Protein AF-A0A2P4ZM04-F1 (afdb_monomer_lite)

Sequence (215 aa):
MGTTIVSSTGDHGSASTNASDPEHIDFYHAVSQYPANCPYLLTVGATQLLPGLEEVGLNVGWFASAGGFSWNYSRPAYQDKAVQNYLNNHKDLDPKRFNSQGRGFPDVAALGWNVLSVFSNESQVVSQGGTSASAPIFAALINRINDERLSVGKSTVGFVNPVLYENPQIFNEVTKGNTSICDSVAFEAAEGWDPITGLGTPNYPKMLDVFMSLP

Foldseek 3Di:
DADAAFDEQKKQFQWDPPLVDPVPRVQQESDPRPPQQPPQHQYAWAWEADPVRQIAFDDPQRIGTRWAFDPVAFADPLCVVQLVVLCVVCVVFDCRRGPSRGHTDDQAYAHFFQDWDDDPPDPDTDGGGGSVVTRVVVVVLLVVLQVVQVVVPHHRRGRCSSVCSVCLVQADAHQADWSDYPNHRTWGGHPAAGGRGNSYHGNSVSVSVSSNPDD

Structure (mmCIF, N/CA/C/O backbone):
data_AF-A0A2P4ZM04-F1
#
_entry.id   AF-A0A2P4ZM04-F1
#
loop_
_atom_site.group_PDB
_atom_site.id
_atom_site.type_symbol
_atom_site.label_atom_id
_atom_site.label_alt_id
_atom_site.label_comp_id
_atom_site.label_asym_id
_atom_site.label_entity_id
_atom_site.label_seq_id
_atom_site.pdbx_PDB_ins_code
_atom_site.Cartn_x
_atom_site.Cartn_y
_atom_site.Cartn_z
_atom_site.occupancy
_atom_site.B_iso_or_equiv
_atom_site.auth_seq_id
_atom_site.auth_comp_id
_atom_site.auth_asym_id
_atom_site.auth_atom_id
_atom_site.pdbx_PDB_model_num
ATOM 1 N N . MET A 1 1 ? -11.025 -8.196 19.093 1.00 48.72 1 MET A N 1
ATOM 2 C CA . MET A 1 1 ? -9.582 -7.949 18.873 1.00 48.72 1 MET A CA 1
ATOM 3 C C . MET A 1 1 ? -9.452 -7.258 17.531 1.00 48.72 1 MET A C 1
ATOM 5 O O . MET A 1 1 ? -9.949 -7.804 16.558 1.00 48.72 1 MET A O 1
ATOM 9 N N . GLY A 1 2 ? -8.901 -6.045 17.495 1.00 79.38 2 GLY A N 1
ATOM 10 C CA . GLY A 1 2 ? -8.918 -5.185 16.309 1.00 79.38 2 GLY A CA 1
ATOM 11 C C . GLY A 1 2 ? -7.639 -4.364 16.200 1.00 79.38 2 GLY A C 1
ATOM 12 O O . GLY A 1 2 ? -7.673 -3.146 16.355 1.00 79.38 2 GLY A O 1
ATOM 13 N N . THR A 1 3 ? -6.520 -5.039 15.935 1.00 93.00 3 THR A N 1
ATOM 14 C CA . THR A 1 3 ? -5.224 -4.395 15.687 1.00 93.00 3 THR A CA 1
ATOM 15 C C . THR A 1 3 ? -4.941 -4.381 14.193 1.00 93.00 3 THR A C 1
ATOM 17 O O . THR A 1 3 ? -4.990 -5.427 13.549 1.00 93.00 3 THR A O 1
ATOM 20 N N . THR A 1 4 ? -4.630 -3.208 13.652 1.00 97.56 4 THR A N 1
ATOM 21 C CA . THR A 1 4 ? -4.069 -3.082 12.305 1.00 97.56 4 THR A CA 1
ATOM 22 C C . THR A 1 4 ? -2.558 -3.246 12.400 1.00 97.56 4 THR A C 1
ATOM 24 O O . THR A 1 4 ? -1.917 -2.532 13.168 1.00 97.56 4 THR A O 1
ATOM 27 N N . ILE A 1 5 ? -1.985 -4.180 11.642 1.00 97.19 5 ILE A N 1
ATOM 28 C CA . ILE A 1 5 ? -0.531 -4.341 11.539 1.00 97.19 5 ILE A CA 1
ATOM 29 C C . ILE A 1 5 ? -0.112 -3.833 10.164 1.00 97.19 5 ILE A C 1
ATOM 31 O O . ILE A 1 5 ? -0.593 -4.335 9.149 1.00 97.19 5 ILE A O 1
ATOM 35 N N . VAL A 1 6 ? 0.762 -2.829 10.152 1.00 97.56 6 VAL A N 1
ATOM 36 C CA . VAL A 1 6 ? 1.234 -2.158 8.938 1.00 97.56 6 VAL A CA 1
ATOM 37 C C . VAL A 1 6 ? 2.688 -2.541 8.685 1.00 97.56 6 VAL A C 1
ATOM 39 O O . VAL A 1 6 ? 3.496 -2.512 9.612 1.00 97.56 6 VAL A O 1
ATOM 42 N N . SER A 1 7 ? 3.019 -2.902 7.447 1.00 96.12 7 SER A N 1
ATOM 43 C CA . SER A 1 7 ? 4.384 -3.234 7.025 1.00 96.12 7 SER A CA 1
ATOM 44 C C . SER A 1 7 ? 4.757 -2.468 5.765 1.00 96.12 7 SER A C 1
ATOM 46 O O . SER A 1 7 ? 3.950 -2.344 4.844 1.00 96.12 7 SER A O 1
ATOM 48 N N . SER A 1 8 ? 6.003 -2.012 5.698 1.00 95.44 8 SER A N 1
ATOM 49 C CA . SER A 1 8 ? 6.621 -1.582 4.447 1.00 95.44 8 SER A CA 1
ATOM 50 C C . SER A 1 8 ? 6.757 -2.769 3.488 1.00 95.44 8 SER A C 1
ATOM 52 O O . SER A 1 8 ? 6.890 -3.915 3.937 1.00 95.44 8 SER A O 1
ATOM 54 N N . THR A 1 9 ? 6.695 -2.513 2.178 1.00 93.00 9 THR A N 1
ATOM 55 C CA . THR A 1 9 ? 6.946 -3.555 1.167 1.00 93.00 9 THR A CA 1
ATOM 56 C C . THR A 1 9 ? 8.415 -3.761 0.846 1.00 93.00 9 THR A C 1
ATOM 58 O O . THR A 1 9 ? 8.749 -4.847 0.385 1.00 93.00 9 THR A O 1
ATOM 61 N N . GLY A 1 10 ? 9.255 -2.760 1.118 1.00 90.94 10 GLY A N 1
ATOM 62 C CA . GLY A 1 10 ? 10.689 -2.713 0.849 1.00 90.94 10 GLY A CA 1
ATOM 63 C C . GLY A 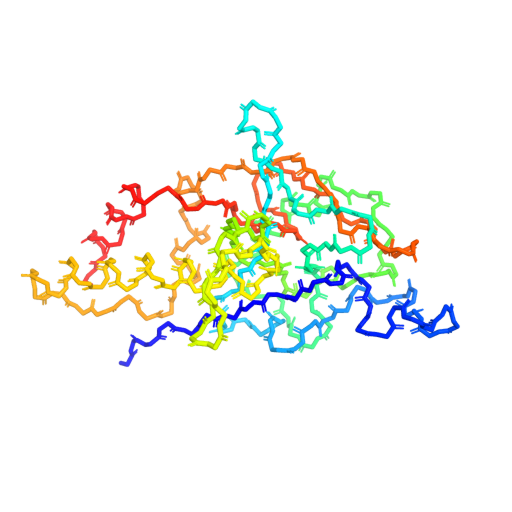1 10 ? 11.059 -1.946 -0.421 1.00 90.94 10 GLY A C 1
ATOM 64 O O . GLY A 1 10 ? 10.205 -1.435 -1.139 1.00 90.94 10 GLY A O 1
ATOM 65 N N . ASP A 1 11 ? 12.366 -1.831 -0.662 1.00 90.25 11 ASP A N 1
ATOM 66 C CA . ASP A 1 11 ? 12.925 -0.726 -1.462 1.00 90.25 11 ASP A CA 1
ATOM 67 C C . ASP A 1 11 ? 13.740 -1.176 -2.694 1.00 90.25 11 ASP A C 1
ATOM 69 O O . ASP A 1 11 ? 14.459 -0.392 -3.316 1.00 90.25 11 ASP A O 1
ATOM 73 N N . HIS A 1 12 ? 13.622 -2.456 -3.052 1.00 86.44 12 HIS A N 1
ATOM 74 C CA . HIS A 1 12 ? 14.380 -3.095 -4.137 1.00 86.44 12 HIS A CA 1
ATOM 75 C C . HIS A 1 12 ? 13.500 -3.445 -5.346 1.00 86.44 12 HIS A C 1
ATOM 77 O O . HIS A 1 12 ? 13.849 -4.315 -6.145 1.00 86.44 12 HIS A O 1
ATOM 83 N N . GLY A 1 13 ? 12.353 -2.776 -5.497 1.00 87.19 13 GLY A N 1
ATOM 84 C CA . GLY A 1 13 ? 11.424 -3.077 -6.579 1.00 87.19 13 GLY A CA 1
ATOM 85 C C . GLY A 1 13 ? 10.999 -4.547 -6.561 1.00 87.19 13 GLY A C 1
ATOM 86 O O . GLY A 1 13 ? 10.784 -5.152 -5.509 1.00 87.19 13 GLY A O 1
ATOM 87 N N . SER A 1 14 ? 10.918 -5.142 -7.741 1.00 80.94 14 SER A N 1
ATOM 88 C CA . SER A 1 14 ? 10.663 -6.575 -7.942 1.00 80.94 14 SER A CA 1
ATOM 89 C C . SER A 1 14 ? 11.884 -7.472 -7.698 1.00 80.94 14 SER A C 1
ATOM 91 O O . SER A 1 14 ? 11.751 -8.697 -7.749 1.00 80.94 14 SER A O 1
ATOM 93 N N . ALA A 1 15 ? 13.071 -6.893 -7.486 1.00 70.56 15 ALA A N 1
ATOM 94 C CA . ALA A 1 15 ? 14.322 -7.625 -7.316 1.00 70.56 15 ALA A CA 1
ATOM 95 C C . ALA A 1 15 ? 14.511 -8.133 -5.877 1.00 70.56 15 ALA A C 1
ATOM 97 O O . ALA A 1 15 ? 14.003 -7.551 -4.915 1.00 70.56 15 ALA A O 1
ATOM 98 N N . SER A 1 16 ? 15.260 -9.234 -5.730 1.00 61.75 16 SER A N 1
ATOM 99 C CA . SER A 1 16 ? 15.642 -9.779 -4.421 1.00 61.75 16 SER A CA 1
ATOM 100 C C . SER A 1 16 ? 16.499 -8.782 -3.636 1.00 61.75 16 SER A C 1
ATOM 102 O O . SER A 1 16 ? 17.188 -7.940 -4.210 1.00 61.75 16 SER A O 1
ATOM 104 N N . THR A 1 17 ? 16.505 -8.893 -2.304 1.00 55.50 17 THR A N 1
ATOM 105 C CA . THR A 1 17 ? 17.353 -8.071 -1.416 1.00 55.50 17 THR A CA 1
ATOM 106 C C . THR A 1 17 ? 18.857 -8.227 -1.688 1.00 55.50 17 THR A C 1
ATOM 108 O O . THR A 1 17 ? 19.650 -7.468 -1.144 1.00 55.50 17 THR A O 1
ATOM 111 N N . ASN A 1 18 ? 19.251 -9.186 -2.535 1.00 50.72 18 ASN A N 1
ATOM 112 C CA . ASN A 1 18 ? 20.618 -9.403 -3.004 1.00 50.72 18 ASN A CA 1
ATOM 113 C C . ASN A 1 18 ? 20.827 -8.848 -4.426 1.00 50.72 18 ASN A C 1
ATOM 115 O O . ASN A 1 18 ? 21.555 -9.434 -5.220 1.00 50.72 18 ASN A O 1
ATOM 119 N N . ALA A 1 19 ? 20.220 -7.704 -4.755 1.00 49.00 19 ALA A N 1
ATOM 120 C CA . ALA A 1 19 ? 20.407 -7.011 -6.038 1.00 49.00 19 ALA A CA 1
ATOM 121 C C . ALA A 1 19 ? 21.872 -6.596 -6.333 1.00 49.00 19 ALA A C 1
ATOM 123 O O . ALA A 1 19 ? 22.171 -6.123 -7.427 1.00 49.00 19 ALA A O 1
ATOM 124 N N . SER A 1 20 ? 22.785 -6.765 -5.372 1.00 46.53 20 SER A N 1
ATOM 125 C CA . SER A 1 20 ? 24.236 -6.617 -5.523 1.00 46.53 20 SER A CA 1
ATOM 126 C C . SER A 1 20 ? 24.937 -7.847 -6.115 1.00 46.53 20 SER A C 1
ATOM 128 O O . SER A 1 20 ? 26.125 -7.760 -6.423 1.00 46.53 20 SER A O 1
ATOM 130 N N . ASP A 1 21 ? 24.232 -8.966 -6.294 1.00 47.28 21 ASP A N 1
ATOM 131 C CA . ASP A 1 21 ? 24.753 -10.172 -6.931 1.00 47.28 21 ASP A CA 1
ATOM 132 C C . ASP A 1 21 ? 24.039 -10.424 -8.272 1.00 47.28 21 ASP A C 1
ATOM 134 O O . ASP A 1 21 ? 22.969 -11.036 -8.296 1.00 47.28 21 ASP A O 1
ATOM 138 N N . PRO A 1 22 ? 24.602 -9.962 -9.404 1.00 48.88 22 PRO A N 1
ATOM 139 C CA . PRO A 1 22 ? 24.013 -10.175 -10.723 1.00 48.88 22 PRO A CA 1
ATOM 140 C C . PRO A 1 22 ? 23.915 -11.655 -11.138 1.00 48.88 22 PRO A C 1
ATOM 142 O O . PRO A 1 22 ? 23.190 -11.951 -12.086 1.00 48.88 22 PRO A O 1
ATOM 145 N N . GLU A 1 23 ? 24.577 -12.589 -10.442 1.00 47.56 23 GLU A N 1
ATOM 146 C CA . GLU A 1 23 ? 24.432 -14.037 -10.666 1.00 47.56 23 GLU A CA 1
ATOM 147 C C . GLU A 1 23 ? 23.279 -14.655 -9.846 1.00 47.56 23 GLU A C 1
ATOM 149 O O . GLU A 1 23 ? 22.800 -15.737 -10.188 1.00 47.56 23 GLU A O 1
ATOM 154 N N . HIS A 1 24 ? 22.789 -13.956 -8.809 1.00 46.66 24 HIS A N 1
ATOM 155 C CA . HIS A 1 24 ? 21.721 -14.405 -7.898 1.00 46.66 24 HIS A CA 1
ATOM 156 C C . HIS A 1 24 ? 20.544 -13.422 -7.770 1.00 46.66 24 HIS A C 1
ATOM 158 O O . HIS A 1 24 ? 19.704 -13.566 -6.870 1.00 46.66 24 HIS A O 1
ATOM 164 N N . ILE A 1 25 ? 20.421 -12.448 -8.680 1.00 51.28 25 ILE A N 1
ATOM 165 C CA . ILE A 1 25 ? 19.116 -11.853 -8.978 1.00 51.28 25 ILE A CA 1
ATOM 166 C C . ILE A 1 25 ? 18.254 -13.041 -9.383 1.00 51.28 25 ILE A C 1
ATOM 168 O O . ILE A 1 25 ? 18.497 -13.646 -10.425 1.00 51.28 25 ILE A O 1
ATOM 172 N N . ASP A 1 26 ? 17.308 -13.426 -8.525 1.00 51.38 26 ASP A N 1
ATOM 173 C CA . ASP A 1 26 ? 16.360 -14.500 -8.796 1.00 51.38 26 ASP A CA 1
ATOM 174 C C . ASP A 1 26 ? 15.474 -14.034 -9.957 1.00 51.38 26 ASP A C 1
ATOM 176 O O . ASP A 1 26 ? 14.382 -13.496 -9.787 1.00 51.38 26 ASP A O 1
ATOM 180 N N . PHE A 1 27 ? 16.024 -14.149 -11.167 1.00 47.84 27 PHE A N 1
ATOM 181 C CA . PHE A 1 27 ? 15.516 -13.616 -12.427 1.00 47.84 27 PHE A CA 1
ATOM 182 C C . PHE A 1 27 ? 14.100 -14.135 -12.722 1.00 47.84 27 PHE A C 1
ATOM 184 O O . PHE A 1 27 ? 13.367 -13.562 -13.538 1.00 47.84 27 PHE A O 1
ATOM 191 N N . TYR A 1 28 ? 13.727 -15.208 -12.019 1.00 46.53 28 TYR A N 1
ATOM 192 C CA . TYR A 1 28 ? 12.508 -15.9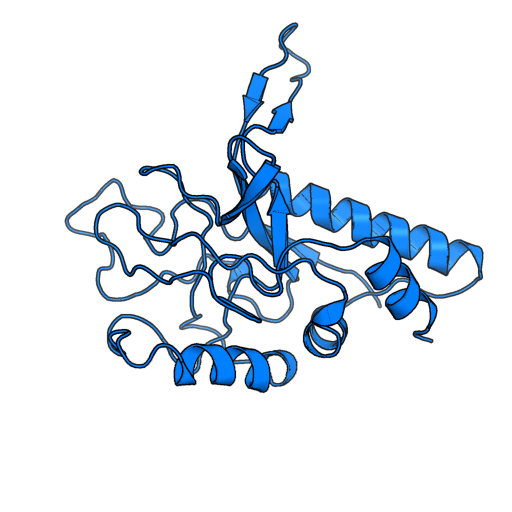82 -12.143 1.00 46.53 28 TYR A CA 1
ATOM 193 C C . TYR A 1 28 ? 11.459 -15.690 -11.068 1.00 46.53 28 TYR A C 1
ATOM 195 O O . TYR A 1 28 ? 10.311 -16.076 -11.264 1.00 46.53 28 TYR A O 1
ATOM 203 N N . HIS A 1 29 ? 11.768 -14.985 -9.978 1.00 53.09 29 HIS A N 1
ATOM 204 C CA . HIS A 1 29 ? 10.769 -14.722 -8.944 1.00 53.09 29 HIS A CA 1
ATOM 205 C C . HIS A 1 29 ? 10.780 -13.253 -8.535 1.00 53.09 29 HIS A C 1
ATOM 207 O O . HIS A 1 29 ? 11.662 -12.813 -7.802 1.00 53.09 29 HIS A O 1
ATOM 213 N N . ALA A 1 30 ? 9.742 -12.511 -8.941 1.00 54.75 30 ALA A N 1
ATOM 214 C CA . ALA A 1 30 ? 9.341 -11.299 -8.233 1.00 54.75 30 ALA A CA 1
ATOM 215 C C . ALA A 1 30 ? 9.288 -11.627 -6.734 1.00 54.75 30 ALA A C 1
ATOM 217 O O . ALA A 1 30 ? 8.454 -12.427 -6.288 1.00 54.75 30 ALA A O 1
ATOM 218 N N . VAL A 1 31 ? 10.264 -11.127 -5.977 1.00 58.16 31 VAL A N 1
ATOM 219 C CA . VAL A 1 31 ? 10.501 -11.656 -4.638 1.00 58.16 31 VAL A CA 1
ATOM 220 C C . VAL A 1 31 ? 9.382 -11.256 -3.708 1.00 58.16 31 VAL A C 1
ATOM 222 O O . VAL A 1 31 ? 9.033 -10.099 -3.503 1.00 58.16 31 VAL A O 1
ATOM 225 N N . SER A 1 32 ? 8.880 -12.289 -3.065 1.00 55.91 32 SER A N 1
ATOM 226 C CA . SER A 1 32 ? 8.043 -12.228 -1.896 1.00 55.91 32 SER A CA 1
ATOM 227 C C . SER A 1 32 ? 8.831 -11.602 -0.731 1.00 55.91 32 SER A C 1
ATOM 229 O O . SER A 1 32 ? 9.422 -12.329 0.069 1.00 55.91 32 SER A O 1
ATOM 231 N N . GLN A 1 33 ? 8.841 -10.270 -0.620 1.00 71.69 33 GLN A N 1
ATOM 232 C CA . GLN A 1 33 ? 9.434 -9.583 0.528 1.00 71.69 33 GLN A CA 1
ATOM 233 C C . GLN A 1 33 ? 8.636 -9.953 1.782 1.00 71.69 33 GLN A C 1
ATOM 235 O O . GLN A 1 33 ? 7.479 -9.572 1.945 1.00 71.69 33 GLN A O 1
ATOM 240 N N . TYR A 1 34 ? 9.211 -10.800 2.634 1.00 75.19 34 TYR A N 1
ATOM 241 C CA . TYR A 1 34 ? 8.601 -11.170 3.906 1.00 75.19 34 TYR A CA 1
ATOM 242 C C . TYR A 1 34 ? 8.908 -10.074 4.941 1.00 75.19 34 TYR A C 1
ATOM 244 O O . TYR A 1 34 ? 10.065 -9.665 5.041 1.00 75.19 34 TYR A O 1
ATOM 252 N N . PRO A 1 35 ? 7.924 -9.606 5.731 1.00 86.69 35 PRO A N 1
ATOM 253 C CA . PRO A 1 35 ? 6.578 -10.163 5.881 1.00 86.69 35 PRO A CA 1
ATOM 254 C C . PRO A 1 35 ? 5.499 -9.526 4.985 1.00 86.69 35 PRO A C 1
ATOM 256 O O . PRO A 1 35 ? 4.333 -9.894 5.107 1.00 86.69 35 PRO A O 1
ATOM 259 N N . ALA A 1 36 ? 5.841 -8.600 4.083 1.00 85.50 36 ALA A N 1
ATOM 260 C CA . ALA A 1 36 ? 4.876 -7.883 3.239 1.00 85.50 36 ALA A CA 1
ATOM 261 C C . ALA A 1 36 ? 4.001 -8.807 2.356 1.00 85.50 36 ALA A C 1
ATOM 263 O O . ALA A 1 36 ? 2.821 -8.574 2.101 1.00 85.50 36 ALA A O 1
ATOM 264 N N . ASN A 1 37 ? 4.531 -9.949 1.954 1.00 86.06 37 ASN A N 1
ATOM 265 C CA . ASN A 1 37 ? 3.766 -10.967 1.240 1.00 86.06 37 ASN A CA 1
ATOM 266 C C . ASN A 1 37 ? 2.591 -11.588 2.045 1.00 86.06 37 ASN A C 1
ATOM 268 O O . ASN A 1 37 ? 1.782 -12.307 1.456 1.00 86.06 37 ASN A O 1
ATOM 272 N N . CYS A 1 38 ? 2.485 -11.357 3.361 1.00 93.19 38 CYS A N 1
ATOM 273 C CA . CYS A 1 38 ? 1.452 -11.925 4.229 1.00 93.19 38 CYS A CA 1
ATOM 274 C C . CYS A 1 38 ? 0.071 -11.272 3.984 1.00 93.19 38 CYS A C 1
ATOM 276 O O . CYS A 1 38 ? -0.038 -10.042 3.988 1.00 93.19 38 CYS A O 1
ATOM 278 N N . PRO A 1 39 ? -1.014 -12.058 3.822 1.00 96.00 39 PRO A N 1
ATOM 279 C CA . PRO A 1 39 ? -2.357 -11.535 3.543 1.00 96.00 39 PRO A CA 1
ATOM 280 C C . PRO A 1 39 ? -3.064 -10.918 4.763 1.00 96.00 39 PRO A C 1
ATOM 282 O O . PRO A 1 39 ? -4.166 -10.390 4.617 1.00 96.00 39 PRO A O 1
ATOM 285 N N . TYR A 1 40 ? -2.469 -11.002 5.957 1.00 96.25 40 TYR A N 1
ATOM 286 C CA . TYR A 1 40 ? -3.012 -10.430 7.198 1.00 96.25 40 TYR A CA 1
ATOM 287 C C . TYR A 1 40 ? -2.341 -9.114 7.609 1.00 96.25 40 TYR A C 1
ATOM 289 O O . TYR A 1 40 ? -2.703 -8.538 8.635 1.00 96.25 40 TYR A O 1
ATOM 297 N N . LEU A 1 41 ? -1.366 -8.645 6.828 1.00 96.62 41 LEU A N 1
ATOM 298 C CA . LEU A 1 41 ? -0.751 -7.336 7.009 1.00 96.62 41 LEU A CA 1
ATOM 299 C C . LEU A 1 41 ? -1.360 -6.339 6.033 1.00 96.62 41 LEU A C 1
ATOM 301 O O . LEU A 1 41 ? -1.645 -6.686 4.886 1.00 96.62 41 LEU A O 1
ATOM 305 N N . LEU A 1 42 ? -1.499 -5.095 6.483 1.00 98.00 42 LEU A N 1
ATOM 306 C CA . LEU A 1 42 ? -1.658 -3.966 5.583 1.00 98.00 42 LEU A CA 1
ATOM 307 C C . LEU A 1 42 ? -0.272 -3.586 5.070 1.00 98.00 42 LEU A C 1
ATOM 309 O O . LEU A 1 42 ? 0.580 -3.142 5.843 1.00 98.00 42 LEU A O 1
ATOM 313 N N . THR A 1 43 ? -0.036 -3.770 3.780 1.00 97.44 43 THR A N 1
ATOM 314 C CA . THR A 1 43 ? 1.262 -3.470 3.174 1.00 97.44 43 THR A CA 1
ATOM 315 C C . THR A 1 43 ? 1.266 -2.179 2.398 1.00 97.44 43 THR A C 1
ATOM 317 O O . THR A 1 43 ? 0.357 -1.918 1.609 1.00 97.44 43 THR A O 1
ATOM 320 N N . VAL A 1 44 ? 2.309 -1.388 2.635 1.00 98.25 44 VAL A N 1
ATOM 321 C CA . VAL A 1 44 ? 2.413 -0.016 2.152 1.00 98.25 44 VAL A CA 1
ATOM 322 C C . VAL A 1 44 ? 3.629 0.107 1.245 1.00 98.25 44 VAL A C 1
ATOM 324 O O . VAL A 1 44 ? 4.771 0.008 1.700 1.00 98.25 44 VAL A O 1
ATOM 327 N N . GLY A 1 45 ? 3.358 0.304 -0.043 1.00 97.19 45 GLY A N 1
ATOM 328 C CA . GLY A 1 45 ? 4.345 0.702 -1.037 1.00 97.19 45 GLY A CA 1
ATOM 329 C C . GLY A 1 45 ? 4.707 2.174 -0.914 1.00 97.19 45 GLY A C 1
ATOM 330 O O . GLY A 1 45 ? 4.243 2.885 -0.018 1.00 97.19 45 GLY A O 1
ATOM 331 N N . ALA A 1 46 ? 5.546 2.646 -1.824 1.00 97.31 46 ALA A N 1
ATOM 332 C CA . ALA A 1 46 ? 6.019 4.018 -1.841 1.00 97.31 46 ALA A CA 1
ATOM 333 C C . ALA A 1 46 ? 5.698 4.718 -3.162 1.00 97.31 46 ALA A C 1
ATOM 335 O O . ALA A 1 46 ? 5.857 4.161 -4.249 1.00 97.31 46 ALA A O 1
ATOM 336 N N . THR A 1 47 ? 5.313 5.983 -3.050 1.00 98.19 47 THR A N 1
ATOM 337 C CA . THR A 1 47 ? 5.205 6.930 -4.161 1.00 98.19 47 THR A CA 1
ATOM 338 C C . THR A 1 47 ? 6.252 8.032 -4.046 1.00 98.19 47 THR A C 1
ATOM 340 O O . THR A 1 47 ? 6.919 8.198 -3.018 1.00 98.19 47 THR A O 1
ATOM 343 N N . GLN A 1 48 ? 6.398 8.799 -5.120 1.00 97.06 48 GLN A N 1
ATOM 344 C CA . GLN A 1 48 ? 7.186 10.023 -5.179 1.00 97.06 48 GLN A CA 1
ATOM 345 C C . GLN A 1 48 ? 6.416 11.118 -5.913 1.00 97.06 48 GLN A C 1
ATOM 347 O O . GLN A 1 48 ? 5.586 10.833 -6.775 1.00 97.06 48 GLN A O 1
ATOM 352 N N . LEU A 1 49 ? 6.737 12.371 -5.594 1.00 96.38 49 LEU A N 1
ATOM 353 C CA . LEU A 1 49 ? 6.207 13.538 -6.293 1.00 96.38 49 LEU A CA 1
ATOM 354 C C . LEU A 1 49 ? 7.236 14.057 -7.297 1.00 96.38 49 LEU A C 1
ATOM 356 O O . LEU A 1 49 ? 8.362 14.402 -6.928 1.00 96.38 49 LEU A O 1
ATOM 360 N N . LEU A 1 50 ? 6.833 14.139 -8.560 1.00 95.06 50 LEU A N 1
ATOM 361 C CA . LEU A 1 50 ? 7.588 14.788 -9.628 1.00 95.06 50 LEU A CA 1
ATOM 362 C C . LEU A 1 50 ? 7.347 16.312 -9.621 1.00 95.06 50 LEU A C 1
ATOM 364 O O . LEU A 1 50 ? 6.420 16.799 -8.957 1.00 95.06 50 LEU A O 1
ATOM 368 N N . PRO A 1 51 ? 8.154 17.106 -10.356 1.00 94.19 51 PRO A N 1
ATOM 369 C CA . PRO A 1 51 ? 7.865 18.523 -10.559 1.00 94.19 51 PRO A CA 1
ATOM 370 C C . PRO A 1 51 ? 6.426 18.739 -11.046 1.00 94.19 51 PRO A C 1
ATOM 372 O O . PRO A 1 51 ? 5.976 18.079 -11.975 1.00 94.19 51 PRO A O 1
ATOM 375 N N . GLY A 1 52 ? 5.704 19.665 -10.411 1.00 94.19 52 GLY A N 1
ATOM 376 C CA . GLY A 1 52 ? 4.271 19.862 -10.664 1.00 94.19 52 GLY A CA 1
ATOM 377 C C . GLY A 1 52 ? 3.342 19.028 -9.774 1.00 94.19 52 GLY A C 1
ATOM 378 O O . GLY A 1 52 ? 2.135 19.080 -9.982 1.00 94.19 52 GLY A O 1
ATOM 379 N N . LEU A 1 53 ? 3.884 18.331 -8.763 1.00 93.19 53 LEU A N 1
ATOM 380 C CA . LEU A 1 53 ? 3.138 17.511 -7.794 1.00 93.19 53 LEU A CA 1
ATOM 381 C C . LEU A 1 53 ? 2.410 16.315 -8.426 1.00 93.19 53 LEU A C 1
ATOM 383 O O . LEU A 1 53 ? 1.431 15.824 -7.872 1.00 93.19 53 LEU A O 1
ATOM 387 N N . GLU A 1 54 ? 2.894 15.837 -9.571 1.00 95.88 54 GLU A N 1
ATOM 388 C CA . GLU A 1 54 ? 2.439 14.567 -10.129 1.00 95.88 54 GLU A CA 1
ATOM 389 C C . GLU A 1 54 ? 2.957 13.420 -9.255 1.00 95.88 54 GLU A C 1
ATOM 391 O O . GLU A 1 54 ? 4.166 13.278 -9.059 1.00 95.88 54 GLU A O 1
ATOM 396 N N . GLU A 1 55 ? 2.041 12.617 -8.720 1.00 97.62 55 GLU A N 1
ATOM 397 C CA . GLU A 1 55 ? 2.370 11.454 -7.906 1.00 97.62 55 GLU A CA 1
ATOM 398 C C . GLU A 1 55 ? 2.540 10.214 -8.788 1.00 97.62 55 GLU A C 1
ATOM 400 O O . GLU A 1 55 ? 1.669 9.877 -9.589 1.00 97.62 55 GLU A O 1
ATOM 405 N N . VAL A 1 56 ? 3.679 9.539 -8.641 1.00 97.94 56 VAL A N 1
ATOM 406 C CA . VAL A 1 56 ? 4.024 8.317 -9.379 1.00 97.94 56 VAL A CA 1
ATOM 407 C C . VAL A 1 56 ? 4.561 7.260 -8.418 1.00 97.94 56 VAL A C 1
ATOM 409 O O . VAL A 1 56 ? 5.046 7.585 -7.329 1.00 97.94 56 VAL A O 1
ATOM 412 N N . GLY A 1 57 ? 4.521 5.990 -8.816 1.00 97.50 57 GLY A N 1
ATOM 413 C CA . GLY A 1 57 ? 5.203 4.916 -8.097 1.00 97.50 57 GLY A CA 1
ATOM 414 C C . GLY A 1 57 ? 6.687 5.247 -7.920 1.00 97.50 57 GLY A C 1
ATOM 415 O O . GLY A 1 57 ? 7.344 5.740 -8.844 1.00 97.50 57 GLY A O 1
ATOM 416 N N . LEU A 1 58 ? 7.219 5.023 -6.718 1.00 95.94 58 LEU A N 1
ATOM 417 C CA . LEU A 1 58 ? 8.614 5.334 -6.422 1.00 95.94 58 LEU A CA 1
ATOM 418 C C . LEU A 1 58 ? 9.538 4.435 -7.242 1.00 95.94 58 LEU A C 1
ATOM 420 O O . LEU A 1 58 ? 9.582 3.228 -7.026 1.00 95.94 58 LEU A O 1
ATOM 424 N N . ASN A 1 59 ? 10.306 5.053 -8.134 1.00 93.56 59 ASN A N 1
ATOM 425 C CA . ASN A 1 59 ? 11.462 4.469 -8.797 1.00 93.56 59 ASN A CA 1
ATOM 426 C C . ASN A 1 59 ? 12.453 5.588 -9.156 1.00 93.56 59 ASN A C 1
ATOM 428 O O . ASN A 1 59 ? 12.099 6.531 -9.868 1.00 93.56 59 ASN A O 1
ATOM 432 N N . VAL A 1 60 ? 13.683 5.489 -8.656 1.00 91.31 60 VAL A N 1
ATOM 433 C CA . VAL A 1 60 ? 14.799 6.404 -8.961 1.00 91.31 60 VAL A CA 1
ATOM 434 C C . VAL A 1 60 ? 16.026 5.653 -9.504 1.00 91.31 60 VAL A C 1
ATOM 436 O O . VAL A 1 60 ? 17.172 6.071 -9.329 1.00 91.31 60 VAL A O 1
ATOM 439 N N . GLY A 1 61 ? 15.790 4.523 -10.173 1.00 86.25 61 GLY A N 1
ATOM 440 C CA . GLY A 1 61 ? 16.781 3.716 -10.888 1.00 86.25 61 GLY A CA 1
ATOM 441 C C . GLY A 1 61 ? 17.414 2.613 -10.042 1.00 86.25 61 GLY A C 1
ATOM 442 O O . GLY A 1 61 ? 17.331 1.442 -10.394 1.00 86.25 61 GLY A O 1
ATOM 443 N N . TRP A 1 62 ? 18.036 2.970 -8.919 1.00 82.00 62 TRP A N 1
ATOM 444 C CA . TRP A 1 62 ? 18.663 2.013 -7.986 1.00 82.00 62 TRP A CA 1
ATOM 445 C C . TRP A 1 62 ? 17.790 1.706 -6.761 1.00 82.00 62 TRP A C 1
ATOM 447 O O . TRP A 1 62 ? 18.173 0.912 -5.906 1.00 82.00 62 TRP A O 1
ATOM 457 N N . PHE A 1 63 ? 16.627 2.353 -6.675 1.00 85.81 63 PHE A N 1
ATOM 458 C CA . PHE A 1 63 ? 15.712 2.307 -5.544 1.00 85.81 63 PHE A CA 1
ATOM 459 C C . PHE A 1 63 ? 14.281 2.402 -6.061 1.00 85.81 63 PHE A C 1
ATOM 461 O O . PHE A 1 63 ? 13.966 3.329 -6.813 1.00 85.81 63 PHE A O 1
ATOM 468 N N . ALA A 1 64 ? 13.418 1.471 -5.668 1.00 91.31 64 ALA A N 1
ATOM 469 C CA . ALA A 1 64 ? 12.026 1.458 -6.103 1.00 91.31 64 ALA A CA 1
ATOM 470 C C . ALA A 1 64 ? 11.121 0.779 -5.076 1.00 91.31 64 ALA A C 1
ATOM 472 O O . ALA A 1 64 ? 11.548 -0.128 -4.361 1.00 91.31 64 ALA A O 1
ATOM 473 N N . SER A 1 65 ? 9.853 1.191 -5.044 1.00 93.19 65 SER A N 1
ATOM 474 C CA . SER A 1 65 ? 8.818 0.532 -4.247 1.00 93.19 65 SER A CA 1
ATOM 475 C C . SER A 1 65 ? 8.738 -0.941 -4.625 1.00 93.19 65 SER A C 1
ATOM 477 O O . SER A 1 65 ? 8.538 -1.273 -5.795 1.00 93.19 65 SER A O 1
ATOM 479 N N . ALA A 1 66 ? 8.891 -1.825 -3.646 1.00 90.56 66 ALA A N 1
ATOM 480 C CA . ALA A 1 66 ? 8.719 -3.243 -3.874 1.00 90.56 66 ALA A CA 1
ATOM 481 C C . ALA A 1 66 ? 7.245 -3.618 -3.994 1.00 90.56 66 ALA A C 1
ATOM 483 O O . ALA A 1 66 ? 6.378 -3.094 -3.287 1.00 90.56 66 ALA A O 1
ATOM 484 N N . GLY A 1 67 ? 6.988 -4.593 -4.854 1.00 91.00 67 GLY A N 1
ATOM 485 C CA . GLY A 1 67 ? 5.665 -5.136 -5.089 1.00 91.00 67 GLY A CA 1
ATOM 486 C C . GLY A 1 67 ? 5.714 -6.335 -6.031 1.00 91.00 67 GLY A C 1
ATOM 487 O O . GLY A 1 67 ? 6.758 -6.660 -6.605 1.00 91.00 67 GLY A O 1
ATOM 488 N N . GLY A 1 68 ? 4.603 -7.057 -6.116 1.00 90.88 68 GLY A N 1
ATOM 489 C CA . GLY A 1 68 ? 4.509 -8.283 -6.897 1.00 90.88 68 GLY A CA 1
ATOM 490 C C . GLY A 1 68 ? 3.509 -9.271 -6.322 1.00 90.88 68 GLY A C 1
ATOM 491 O O . GLY A 1 68 ? 2.493 -8.896 -5.738 1.00 90.88 68 GLY A O 1
ATOM 492 N N . PHE A 1 69 ? 3.803 -10.561 -6.495 1.00 91.44 69 PHE A N 1
ATOM 493 C CA . PHE A 1 69 ? 2.905 -11.653 -6.130 1.00 91.44 69 PHE A CA 1
ATOM 494 C C . PHE A 1 69 ? 3.616 -12.710 -5.287 1.00 91.44 69 PHE A C 1
ATOM 496 O O . PHE A 1 69 ? 4.702 -13.177 -5.621 1.00 91.44 69 PHE A O 1
ATOM 503 N N . SER A 1 70 ? 2.991 -13.112 -4.184 1.00 89.75 70 SER A N 1
ATOM 504 C CA . SER A 1 70 ? 3.538 -14.086 -3.246 1.00 89.75 70 SER A CA 1
ATOM 505 C C . SER A 1 70 ? 3.577 -15.498 -3.832 1.00 89.75 70 SER A C 1
ATOM 507 O O . SER A 1 70 ? 2.581 -16.001 -4.345 1.00 89.75 70 SER A O 1
ATOM 509 N N . TRP A 1 71 ? 4.698 -16.191 -3.651 1.00 86.38 71 TRP A N 1
ATOM 510 C CA . TRP A 1 71 ? 4.805 -17.638 -3.876 1.00 86.38 71 TRP A CA 1
ATOM 511 C C . TRP A 1 71 ? 4.367 -18.472 -2.663 1.00 86.38 71 TRP A C 1
ATOM 513 O O . TRP A 1 71 ? 4.068 -19.653 -2.803 1.00 86.38 71 TRP A O 1
ATOM 523 N N . ASN A 1 72 ? 4.283 -17.853 -1.482 1.00 87.00 72 ASN A N 1
ATOM 524 C CA . ASN A 1 72 ? 4.010 -18.543 -0.218 1.00 87.00 72 ASN A CA 1
ATOM 525 C C . ASN A 1 72 ? 2.534 -18.484 0.187 1.00 87.00 72 ASN A C 1
ATOM 527 O O . ASN A 1 72 ? 2.039 -19.384 0.862 1.00 87.00 72 ASN A O 1
ATOM 531 N N . TYR A 1 73 ? 1.833 -17.420 -0.204 1.00 91.31 73 TYR A N 1
ATOM 532 C CA . TYR A 1 73 ? 0.443 -17.192 0.166 1.00 91.31 73 TYR A CA 1
ATOM 533 C C . TYR A 1 73 ? -0.434 -17.131 -1.075 1.00 91.31 73 TYR A C 1
ATOM 535 O O . TYR A 1 73 ? -0.188 -16.344 -1.989 1.00 91.31 73 TYR A O 1
ATOM 543 N N . SER A 1 74 ? -1.488 -17.947 -1.077 1.00 95.50 74 SER A N 1
ATOM 544 C CA . SER A 1 74 ? -2.542 -17.872 -2.089 1.00 95.50 74 SER A CA 1
ATOM 545 C C . SER A 1 74 ? -3.235 -16.515 -2.040 1.00 95.50 74 SER A C 1
ATOM 547 O O . SER A 1 74 ? -3.331 -15.893 -0.978 1.00 95.50 74 SER A O 1
ATOM 549 N N . ARG A 1 75 ? -3.748 -16.077 -3.188 1.00 97.31 75 ARG A N 1
ATOM 550 C CA . ARG A 1 75 ? -4.538 -14.857 -3.301 1.00 97.31 75 ARG A CA 1
ATOM 551 C C . ARG A 1 75 ? -5.742 -14.890 -2.344 1.00 97.31 75 ARG A C 1
ATOM 553 O O . ARG A 1 75 ? -6.597 -15.763 -2.492 1.00 97.31 75 ARG A O 1
ATOM 560 N N . PRO A 1 76 ? -5.850 -13.956 -1.382 1.00 98.00 76 PRO A N 1
ATOM 561 C CA . PRO A 1 76 ? 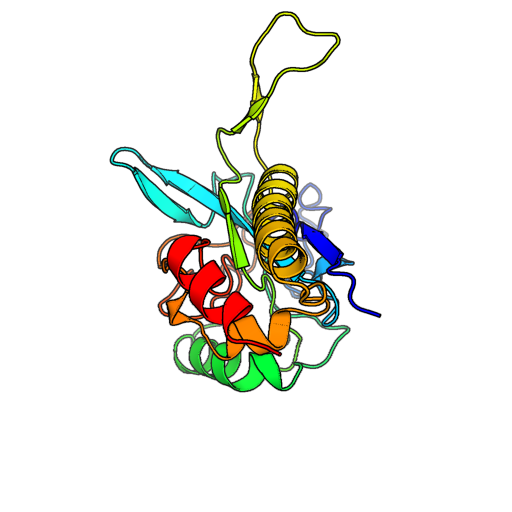-7.035 -13.861 -0.543 1.00 98.00 76 PRO A CA 1
ATOM 562 C C . PRO A 1 76 ? -8.251 -13.379 -1.344 1.00 98.00 76 PRO A C 1
ATOM 564 O O . PRO A 1 76 ? -8.128 -12.598 -2.286 1.00 98.00 76 PRO A O 1
ATOM 567 N N . ALA A 1 77 ? -9.447 -13.808 -0.933 1.00 98.50 77 ALA A N 1
ATOM 568 C CA . ALA A 1 77 ? -10.690 -13.500 -1.644 1.00 98.50 77 ALA A CA 1
ATOM 569 C C . ALA A 1 77 ? -10.960 -11.990 -1.772 1.00 98.50 77 ALA A C 1
ATOM 571 O O . ALA A 1 77 ? -11.461 -11.547 -2.801 1.00 98.50 77 ALA A O 1
ATOM 572 N N . TYR A 1 78 ? -10.581 -11.191 -0.766 1.00 98.44 78 TYR A N 1
ATOM 573 C CA . TYR A 1 78 ? -10.820 -9.746 -0.778 1.00 98.44 78 TYR A CA 1
ATOM 574 C C . TYR A 1 78 ? -10.072 -9.012 -1.904 1.00 98.44 78 TYR A C 1
ATOM 576 O O . TYR A 1 78 ? -10.568 -8.004 -2.388 1.00 98.44 78 TYR A O 1
ATOM 584 N N . GLN A 1 79 ? -8.909 -9.510 -2.348 1.00 98.19 79 GLN A N 1
ATOM 585 C CA . GLN A 1 79 ? -8.128 -8.869 -3.417 1.00 98.19 79 GLN A CA 1
ATOM 586 C C . GLN A 1 79 ? -8.398 -9.492 -4.796 1.00 98.19 79 GLN A C 1
ATOM 588 O O . GLN A 1 79 ? -7.833 -9.044 -5.791 1.00 98.19 79 GLN A O 1
ATOM 593 N N . ASP A 1 80 ? -9.180 -10.575 -4.868 1.00 98.38 80 ASP A N 1
ATOM 594 C CA . ASP A 1 80 ? -9.253 -11.433 -6.055 1.00 98.38 80 ASP A CA 1
ATOM 595 C C . ASP A 1 80 ? -9.725 -10.665 -7.293 1.00 98.38 80 ASP A C 1
ATOM 597 O O . ASP A 1 80 ? -9.051 -10.681 -8.322 1.00 98.38 80 ASP A O 1
ATOM 601 N N . LYS A 1 81 ? -10.805 -9.890 -7.156 1.00 98.44 81 LYS A N 1
ATOM 602 C CA . LYS A 1 81 ? -11.325 -9.030 -8.228 1.00 98.44 81 LYS A CA 1
ATOM 603 C C . LYS A 1 81 ? -10.293 -8.003 -8.705 1.00 98.44 81 LYS A C 1
ATOM 605 O O . LYS A 1 81 ? -10.140 -7.809 -9.908 1.00 98.44 81 LYS A O 1
ATOM 610 N N . ALA A 1 82 ? -9.601 -7.349 -7.773 1.00 98.50 82 ALA A N 1
ATOM 611 C CA . ALA A 1 82 ? -8.643 -6.290 -8.076 1.00 98.50 82 ALA A CA 1
ATOM 612 C C . ALA A 1 82 ? -7.416 -6.840 -8.823 1.00 98.50 82 ALA A C 1
ATOM 614 O O . ALA A 1 82 ? -7.046 -6.335 -9.881 1.00 98.50 82 ALA A O 1
ATOM 615 N N . VAL A 1 83 ? -6.861 -7.953 -8.340 1.00 98.00 83 VAL A N 1
ATOM 616 C CA . VAL A 1 83 ? -5.734 -8.630 -8.990 1.00 98.00 83 VAL A CA 1
ATOM 617 C C . VAL A 1 83 ? -6.114 -9.213 -10.346 1.00 98.00 83 VAL A C 1
ATOM 619 O O . VAL A 1 83 ? -5.348 -9.084 -11.297 1.00 98.00 83 VAL A O 1
ATOM 622 N N . GLN A 1 84 ? -7.282 -9.847 -10.473 1.00 98.00 84 GLN A N 1
ATOM 623 C CA . GLN A 1 84 ? -7.727 -10.362 -11.770 1.00 98.00 84 GLN A CA 1
ATOM 624 C C . GLN A 1 84 ? -7.882 -9.241 -12.798 1.00 98.00 84 GLN A C 1
ATOM 626 O O . GLN A 1 84 ? -7.515 -9.437 -13.954 1.00 98.00 84 GLN A O 1
ATOM 631 N N . ASN A 1 85 ? -8.378 -8.068 -12.390 1.00 98.25 85 ASN A N 1
ATOM 632 C CA . ASN A 1 85 ? -8.454 -6.904 -13.269 1.00 98.25 85 ASN A CA 1
ATOM 633 C C . ASN A 1 85 ? -7.065 -6.499 -13.788 1.00 98.25 85 ASN A C 1
ATOM 635 O O . ASN A 1 85 ? -6.888 -6.371 -14.997 1.00 98.25 85 ASN A O 1
ATOM 639 N N . TYR A 1 86 ? -6.071 -6.395 -12.899 1.00 97.62 86 TYR A N 1
ATOM 640 C CA . TYR A 1 86 ? -4.690 -6.099 -13.289 1.00 97.62 86 TYR A CA 1
ATOM 641 C C . TYR A 1 86 ? -4.141 -7.130 -14.287 1.00 97.62 86 TYR A C 1
ATOM 643 O O . TYR A 1 86 ? -3.703 -6.769 -15.379 1.00 97.62 86 TYR A O 1
ATOM 651 N N . LEU A 1 87 ? -4.232 -8.423 -13.958 1.00 96.69 87 LEU A N 1
ATOM 652 C CA . LEU A 1 87 ? -3.695 -9.508 -14.790 1.00 96.69 87 LEU A CA 1
ATOM 653 C C . LEU A 1 87 ? -4.386 -9.620 -16.157 1.00 96.69 87 LEU A C 1
ATOM 655 O O . LEU A 1 87 ? -3.746 -9.966 -17.147 1.00 96.69 87 LEU A O 1
ATOM 659 N N . ASN A 1 88 ? -5.683 -9.316 -16.238 1.00 96.81 88 ASN A N 1
ATOM 660 C CA . ASN A 1 88 ? -6.418 -9.327 -17.504 1.00 96.81 88 ASN A CA 1
ATOM 661 C C . ASN A 1 88 ? -5.980 -8.207 -18.456 1.00 96.81 88 ASN A C 1
ATOM 663 O O . ASN A 1 88 ? -6.094 -8.385 -19.672 1.00 96.81 88 ASN A O 1
ATOM 667 N N . ASN A 1 89 ? -5.478 -7.096 -17.912 1.00 96.12 89 ASN A N 1
ATOM 668 C CA . ASN A 1 89 ? -5.020 -5.935 -18.674 1.00 96.12 89 ASN A CA 1
ATOM 669 C C . ASN A 1 89 ? -3.513 -5.975 -18.994 1.00 96.12 89 ASN A C 1
ATOM 671 O O . ASN A 1 89 ? -3.087 -5.265 -19.897 1.00 96.12 89 ASN A O 1
ATOM 675 N N . HIS A 1 90 ? -2.738 -6.847 -18.337 1.00 93.44 90 HIS A N 1
ATOM 676 C CA . HIS A 1 90 ? -1.282 -6.992 -18.511 1.00 93.44 90 HIS A CA 1
ATOM 677 C C . HIS A 1 90 ? -0.913 -8.427 -18.923 1.00 93.44 90 HIS A C 1
ATOM 679 O O . HIS A 1 90 ? -0.249 -9.172 -18.198 1.00 93.44 90 HIS A O 1
ATOM 685 N N . LYS A 1 91 ? -1.417 -8.860 -20.086 1.00 90.31 91 LYS A N 1
ATOM 686 C CA . LYS A 1 91 ? -1.228 -10.234 -20.606 1.00 90.31 91 LYS A CA 1
ATOM 687 C C . LYS A 1 91 ? 0.169 -10.501 -21.172 1.00 90.31 91 LYS A C 1
ATOM 689 O O . LYS A 1 91 ? 0.482 -11.639 -21.510 1.00 90.31 91 LYS A O 1
ATOM 694 N N . ASP A 1 92 ? 0.962 -9.454 -21.328 1.00 89.12 92 ASP A N 1
ATOM 695 C CA . ASP A 1 92 ? 2.342 -9.455 -21.802 1.00 89.12 92 ASP A CA 1
ATOM 696 C C . ASP A 1 92 ? 3.357 -9.817 -20.705 1.00 89.12 92 ASP A C 1
ATOM 698 O O . ASP A 1 92 ? 4.493 -10.171 -21.022 1.00 89.12 92 ASP A O 1
ATOM 702 N N . LEU A 1 93 ? 2.943 -9.814 -19.431 1.00 86.38 93 LEU A N 1
ATOM 703 C CA . LEU A 1 93 ? 3.770 -10.283 -18.320 1.00 86.38 93 LEU A CA 1
ATOM 704 C C . LEU A 1 93 ? 4.141 -11.764 -18.496 1.00 86.38 93 LEU A C 1
ATOM 706 O O . LEU A 1 93 ? 3.272 -12.617 -18.683 1.00 86.38 93 LEU A O 1
ATOM 710 N N . ASP A 1 94 ? 5.431 -12.089 -18.364 1.00 84.75 94 ASP A N 1
ATOM 711 C CA . ASP A 1 94 ? 5.908 -13.473 -18.439 1.00 84.75 94 ASP A CA 1
ATOM 712 C C . ASP A 1 94 ? 5.412 -14.277 -17.219 1.00 84.75 94 ASP A C 1
ATOM 714 O O . ASP A 1 94 ? 5.885 -14.045 -16.098 1.00 84.75 94 ASP A O 1
ATOM 718 N N . PRO A 1 95 ? 4.510 -15.262 -17.402 1.00 83.19 95 PRO A N 1
ATOM 719 C CA . PRO A 1 95 ? 3.944 -16.037 -16.300 1.00 83.19 95 PRO A CA 1
ATOM 720 C C . PRO A 1 95 ? 4.981 -16.896 -15.567 1.00 83.19 95 PRO A C 1
ATOM 722 O O . PRO A 1 95 ? 4.680 -17.434 -14.505 1.00 83.19 95 PRO A O 1
ATOM 725 N N . LYS A 1 96 ? 6.195 -17.054 -16.111 1.00 82.12 96 LYS A N 1
ATOM 726 C CA . LYS A 1 96 ? 7.299 -17.742 -15.430 1.00 82.12 96 LYS A CA 1
ATOM 727 C C . LYS A 1 96 ? 8.001 -16.871 -14.398 1.00 82.12 96 LYS A C 1
ATOM 729 O O . LYS A 1 96 ? 8.756 -17.419 -13.605 1.00 82.12 96 LYS A O 1
ATOM 734 N N . ARG A 1 97 ? 7.792 -15.550 -14.421 1.00 79.38 97 ARG A N 1
ATOM 735 C CA . ARG A 1 97 ? 8.523 -14.606 -13.564 1.00 79.38 97 ARG A CA 1
ATOM 736 C C . ARG A 1 97 ? 7.735 -14.133 -12.332 1.00 79.38 97 ARG A C 1
ATOM 738 O O . ARG A 1 97 ? 8.268 -13.402 -11.496 1.00 79.38 97 ARG A O 1
ATOM 745 N N . PHE A 1 98 ? 6.471 -14.544 -12.194 1.00 84.50 98 PHE A N 1
ATOM 746 C CA . PHE A 1 98 ? 5.618 -14.214 -11.047 1.00 84.50 98 PHE A CA 1
ATOM 747 C C . PHE A 1 98 ? 4.525 -15.267 -10.807 1.00 84.50 98 PHE A C 1
ATOM 749 O O . PHE A 1 98 ? 4.113 -15.981 -11.720 1.00 84.50 98 PHE A O 1
ATOM 756 N N . ASN A 1 99 ? 3.999 -15.335 -9.580 1.00 88.31 99 ASN A N 1
ATOM 757 C CA . ASN A 1 99 ? 2.884 -16.222 -9.248 1.00 88.31 99 ASN A CA 1
ATOM 758 C C . ASN A 1 99 ? 1.530 -15.534 -9.457 1.00 88.31 99 ASN A C 1
ATOM 760 O O . ASN A 1 99 ? 1.017 -14.872 -8.557 1.00 88.31 99 ASN A O 1
ATOM 764 N N . SER A 1 100 ? 0.889 -15.760 -10.603 1.00 91.69 100 SER A N 1
ATOM 765 C CA . SER A 1 100 ? -0.441 -15.198 -10.892 1.00 91.69 100 SER A CA 1
ATOM 766 C C . SER A 1 100 ? -1.554 -15.631 -9.928 1.00 91.69 100 SER A C 1
ATOM 768 O O . SER A 1 100 ? -2.626 -15.034 -9.956 1.00 91.69 100 SER A O 1
ATOM 770 N N . GLN A 1 101 ? -1.344 -16.644 -9.080 1.00 93.56 101 GLN A N 1
ATOM 771 C CA . GLN A 1 101 ? -2.307 -17.102 -8.065 1.00 93.56 101 GLN A CA 1
ATOM 772 C C . GLN A 1 101 ? -1.973 -16.602 -6.649 1.00 93.56 101 GLN A C 1
ATOM 774 O O . GLN A 1 101 ? -2.673 -16.933 -5.689 1.00 93.56 101 GLN A O 1
ATOM 779 N N . GLY A 1 102 ? -0.900 -15.826 -6.500 1.00 93.19 102 GLY A N 1
ATOM 780 C CA . GLY A 1 102 ? -0.396 -15.350 -5.217 1.00 93.19 102 GLY A CA 1
ATOM 781 C C . GLY A 1 102 ? -1.124 -14.131 -4.650 1.00 93.19 102 GLY A C 1
ATOM 782 O O . GLY A 1 102 ? -1.767 -13.365 -5.374 1.00 93.19 102 GLY A O 1
ATOM 783 N N . ARG A 1 103 ? -0.962 -13.902 -3.339 1.00 95.50 103 ARG A N 1
ATOM 784 C CA . ARG A 1 103 ? -1.239 -12.608 -2.682 1.00 95.50 103 ARG A CA 1
ATOM 785 C C . ARG A 1 103 ? -0.453 -11.514 -3.401 1.00 95.50 103 ARG A C 1
ATOM 787 O O . ARG A 1 103 ? 0.760 -11.625 -3.522 1.00 95.50 103 ARG A O 1
ATOM 794 N N . GLY A 1 104 ? -1.136 -10.477 -3.861 1.00 94.94 104 GLY A N 1
ATOM 795 C CA . GLY A 1 104 ? -0.558 -9.384 -4.634 1.00 94.94 104 GLY A CA 1
ATOM 796 C C . GLY A 1 104 ? -0.295 -8.248 -3.669 1.00 94.94 104 GLY A C 1
ATOM 797 O O . GLY A 1 104 ? -1.172 -7.983 -2.858 1.00 94.94 104 GLY A O 1
ATOM 798 N N . PHE A 1 105 ? 0.883 -7.639 -3.683 1.00 94.69 105 PHE A N 1
ATOM 799 C CA . PHE A 1 105 ? 1.267 -6.562 -2.764 1.00 94.69 105 PHE A CA 1
ATOM 800 C C . PHE A 1 105 ? 1.962 -5.427 -3.537 1.00 94.69 105 PHE A C 1
ATOM 802 O O . PHE A 1 105 ? 2.562 -5.712 -4.577 1.00 94.69 105 PHE A O 1
ATOM 809 N N . PRO A 1 106 ? 1.933 -4.173 -3.047 1.00 96.75 106 PRO A N 1
ATOM 810 C CA . PRO A 1 106 ? 1.284 -3.703 -1.812 1.00 96.75 106 PRO A CA 1
ATOM 811 C C . PRO A 1 106 ? -0.253 -3.736 -1.832 1.00 96.75 106 PRO A C 1
ATOM 813 O O . PRO A 1 106 ? -0.880 -3.998 -2.855 1.00 96.75 106 PRO A O 1
ATOM 816 N N . ASP A 1 107 ? -0.869 -3.447 -0.684 1.00 98.56 107 ASP A N 1
ATOM 817 C CA . ASP A 1 107 ? -2.302 -3.136 -0.608 1.00 98.56 107 ASP A CA 1
ATOM 818 C C . ASP A 1 107 ? -2.581 -1.669 -0.939 1.00 98.56 107 ASP A C 1
ATOM 820 O O . ASP A 1 107 ? -3.586 -1.360 -1.570 1.00 98.56 107 ASP A O 1
ATOM 824 N N . VAL A 1 108 ? -1.699 -0.768 -0.509 1.00 98.81 108 VAL A N 1
ATOM 825 C CA . VAL A 1 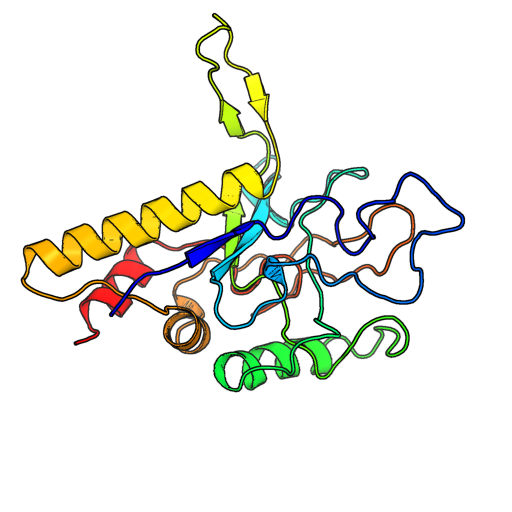108 ? -1.813 0.694 -0.638 1.00 98.81 108 VAL A CA 1
ATOM 826 C C . VAL A 1 108 ? -0.420 1.313 -0.759 1.00 98.81 108 VAL A C 1
ATOM 828 O O . VAL A 1 108 ? 0.583 0.641 -0.523 1.00 98.81 108 VAL A O 1
ATOM 831 N N . ALA A 1 109 ? -0.330 2.610 -1.030 1.00 98.56 109 ALA A N 1
ATOM 832 C CA . ALA A 1 109 ? 0.927 3.345 -0.965 1.00 98.56 109 ALA A CA 1
ATOM 833 C C . ALA A 1 109 ? 0.782 4.686 -0.247 1.00 98.56 109 ALA A C 1
ATOM 835 O O . ALA A 1 109 ? -0.313 5.179 0.018 1.00 98.56 109 ALA A O 1
ATOM 836 N N . ALA A 1 110 ? 1.921 5.276 0.091 1.00 98.50 110 ALA A N 1
ATOM 837 C CA . ALA A 1 110 ? 2.024 6.658 0.536 1.00 98.50 110 ALA A CA 1
ATOM 838 C C . ALA A 1 110 ? 3.381 7.225 0.107 1.00 98.50 110 ALA A C 1
ATOM 840 O O . ALA A 1 110 ? 4.260 6.477 -0.332 1.00 98.50 110 ALA A O 1
ATOM 841 N N . LEU A 1 111 ? 3.562 8.537 0.275 1.00 97.56 111 LEU A N 1
ATOM 842 C CA . LEU A 1 111 ? 4.815 9.206 -0.050 1.00 97.56 111 LEU A CA 1
ATOM 843 C C . LEU A 1 111 ? 5.992 8.516 0.651 1.00 97.56 111 LEU A C 1
ATOM 845 O O . LEU A 1 111 ? 6.016 8.391 1.874 1.00 97.56 111 LEU A O 1
ATOM 849 N N . GLY A 1 112 ? 6.968 8.074 -0.135 1.00 96.38 112 GLY A N 1
ATOM 850 C CA . GLY A 1 112 ? 8.162 7.393 0.356 1.00 96.38 112 GLY A CA 1
ATOM 851 C C . GLY A 1 112 ? 9.447 7.946 -0.241 1.00 96.38 112 GLY A C 1
ATOM 852 O O . GLY A 1 112 ? 10.477 7.294 -0.159 1.00 96.38 112 GLY A O 1
ATOM 853 N N . TRP A 1 113 ? 9.426 9.123 -0.862 1.00 95.56 113 TRP A N 1
ATOM 854 C CA . TRP A 1 113 ? 10.627 9.757 -1.398 1.00 95.56 113 TRP A CA 1
ATOM 855 C C . TRP A 1 113 ? 10.677 11.233 -1.048 1.00 95.56 113 TRP A C 1
ATOM 857 O O . TRP A 1 113 ? 9.643 11.898 -0.982 1.00 95.56 113 TRP A O 1
ATOM 867 N N . ASN A 1 114 ? 11.892 11.739 -0.842 1.00 92.31 114 ASN A N 1
ATOM 868 C CA . ASN A 1 114 ? 12.153 13.096 -0.374 1.00 92.31 114 ASN A CA 1
ATOM 869 C C . ASN A 1 114 ? 11.429 13.458 0.937 1.00 92.31 114 ASN A C 1
ATOM 871 O O . ASN A 1 114 ? 10.915 14.566 1.103 1.00 92.31 114 ASN A O 1
ATOM 875 N N . VAL A 1 115 ? 11.384 12.514 1.878 1.00 92.56 115 VAL A N 1
ATOM 876 C CA . VAL A 1 115 ? 10.753 12.699 3.187 1.00 92.56 115 VAL A CA 1
ATOM 877 C C . VAL A 1 115 ? 11.748 13.354 4.139 1.00 92.56 115 VAL A C 1
ATOM 879 O O . VAL A 1 115 ? 12.793 12.786 4.464 1.00 92.56 115 VAL A O 1
ATOM 882 N N . LEU A 1 116 ? 11.420 14.559 4.606 1.00 91.00 116 LEU A N 1
ATOM 883 C CA . LEU A 1 116 ? 12.261 15.293 5.548 1.00 91.00 116 LEU A CA 1
ATOM 884 C C . LEU A 1 116 ? 12.291 14.589 6.905 1.00 91.00 116 LEU A C 1
ATOM 886 O O . LEU A 1 116 ? 11.253 14.322 7.507 1.00 91.00 116 LEU A O 1
ATOM 890 N N . SER A 1 117 ? 13.498 14.321 7.386 1.00 87.88 117 SER A N 1
ATOM 891 C CA . SER A 1 117 ? 13.774 13.631 8.640 1.00 87.88 117 SER A CA 1
ATOM 892 C C . SER A 1 117 ? 14.762 14.439 9.478 1.00 87.88 117 SER A C 1
ATOM 894 O O . SER A 1 117 ? 15.656 15.098 8.947 1.00 87.88 117 SER A O 1
ATOM 896 N N . VAL A 1 118 ? 14.598 14.385 10.800 1.00 87.25 118 VAL A N 1
ATOM 897 C CA . VAL A 1 118 ? 15.506 15.007 11.772 1.00 87.25 118 VAL A CA 1
ATOM 898 C C . VAL A 1 118 ? 15.941 13.932 12.752 1.00 87.25 118 VAL A C 1
ATOM 900 O O . VAL A 1 118 ? 15.099 13.316 13.407 1.00 87.25 118 VAL A O 1
ATOM 903 N N . PHE A 1 119 ? 17.246 13.701 12.853 1.00 83.62 119 PHE A N 1
ATOM 904 C CA . PHE A 1 119 ? 17.809 12.717 13.771 1.00 83.62 119 PHE A CA 1
ATOM 905 C C . PHE A 1 119 ? 18.233 13.389 15.077 1.00 83.62 119 PHE A C 1
ATOM 907 O O . PHE A 1 119 ? 18.750 14.499 15.082 1.00 83.62 119 PHE A O 1
ATOM 914 N N . SER A 1 120 ? 18.026 12.724 16.216 1.00 78.44 120 SER A N 1
ATOM 915 C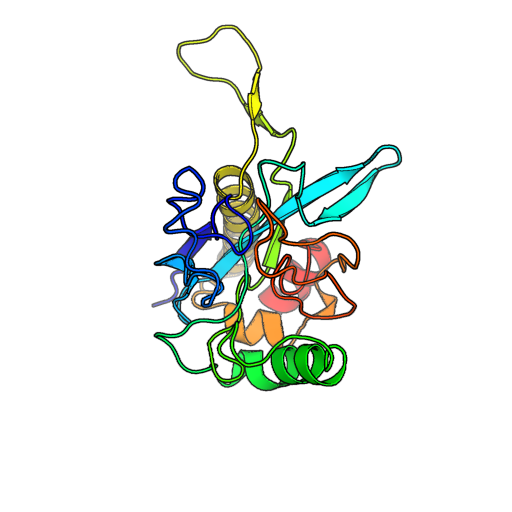 CA . SER A 1 120 ? 18.282 13.305 17.546 1.00 78.44 120 SER A CA 1
ATOM 916 C C . SER A 1 120 ? 19.747 13.686 17.797 1.00 78.44 120 SER A C 1
ATOM 918 O O . SER A 1 120 ? 20.038 14.463 18.702 1.00 78.44 120 SER A O 1
ATOM 920 N N . ASN A 1 121 ? 20.670 13.108 17.031 1.00 79.00 121 ASN A N 1
ATOM 921 C CA . ASN A 1 121 ? 22.107 13.371 17.058 1.00 79.00 121 ASN A CA 1
ATOM 922 C C . ASN A 1 121 ? 22.574 14.299 15.923 1.00 79.00 121 ASN A C 1
ATOM 924 O O . ASN A 1 121 ? 23.765 14.598 15.850 1.00 79.00 121 ASN A O 1
ATOM 928 N N . GLU A 1 122 ? 21.671 14.756 15.055 1.00 67.31 122 GLU A N 1
ATOM 929 C CA . GLU A 1 122 ? 21.987 15.620 13.923 1.00 67.31 122 GLU A CA 1
ATOM 930 C C . GLU A 1 122 ? 21.233 16.945 14.048 1.00 67.31 122 GLU A C 1
ATOM 932 O O . GLU A 1 122 ? 20.009 17.001 14.102 1.00 67.31 122 GLU A O 1
ATOM 937 N N . SER A 1 123 ? 21.967 18.058 14.030 1.00 72.88 123 SER A N 1
ATOM 938 C CA . SER A 1 123 ? 21.378 19.403 13.945 1.00 72.88 123 SER A CA 1
ATOM 939 C C . SER A 1 123 ? 20.855 19.734 12.538 1.00 72.88 123 SER A C 1
ATOM 941 O O . SER A 1 123 ? 20.566 20.896 12.250 1.00 72.88 123 SER A O 1
ATOM 943 N N . GLN A 1 124 ? 20.817 18.752 11.633 1.00 77.50 124 GLN A N 1
ATOM 944 C CA . GLN A 1 124 ? 20.524 18.928 10.217 1.00 77.50 124 GLN A CA 1
ATOM 945 C C . GLN A 1 124 ? 19.256 18.166 9.835 1.00 77.50 124 GLN A C 1
ATOM 947 O O . GLN A 1 124 ? 19.024 17.039 10.262 1.00 77.50 124 GLN A O 1
ATOM 952 N N . VAL A 1 125 ? 18.433 18.817 9.016 1.00 84.44 125 VAL A N 1
ATOM 953 C CA . VAL A 1 125 ? 17.308 18.176 8.340 1.00 84.44 125 VAL A CA 1
ATOM 954 C C . VAL A 1 125 ? 17.875 17.440 7.134 1.00 84.44 125 VAL A C 1
ATOM 956 O O . VAL A 1 125 ? 18.526 18.061 6.291 1.00 84.44 125 VAL A O 1
ATOM 959 N N . VAL A 1 126 ? 17.614 16.142 7.036 1.00 87.31 126 VAL A N 1
ATOM 960 C CA . VAL A 1 126 ? 18.031 15.321 5.897 1.00 87.31 126 VAL A CA 1
ATOM 961 C C . VAL A 1 126 ? 16.816 14.793 5.148 1.00 87.31 126 VAL A C 1
ATOM 963 O O . VAL A 1 126 ? 15.747 14.581 5.717 1.00 87.31 126 VAL A O 1
ATOM 966 N N . SER A 1 127 ? 16.980 14.606 3.845 1.00 86.62 127 SER A N 1
ATOM 967 C CA . SER A 1 127 ? 15.969 13.996 2.988 1.00 86.62 127 SER A CA 1
ATOM 968 C C . SER A 1 127 ? 16.201 12.489 2.948 1.00 86.62 127 SER A C 1
ATOM 970 O O . SER A 1 127 ? 17.311 12.062 2.635 1.00 86.62 127 SER A O 1
ATOM 972 N N . GLN A 1 128 ? 15.179 11.702 3.274 1.00 88.69 128 GLN A N 1
ATOM 973 C CA . GLN A 1 128 ? 15.221 10.240 3.264 1.00 88.69 128 GLN A CA 1
ATOM 974 C C . GLN A 1 128 ? 14.176 9.665 2.301 1.00 88.69 128 GLN A C 1
ATOM 976 O O . GLN A 1 128 ? 13.237 10.346 1.876 1.00 88.69 128 GLN A O 1
ATOM 981 N N . GLY A 1 129 ? 14.342 8.391 1.960 1.00 89.06 129 GLY A N 1
ATOM 982 C CA . GLY A 1 129 ? 13.413 7.638 1.129 1.00 89.06 129 GLY A CA 1
ATOM 983 C C . GLY A 1 129 ? 13.118 6.254 1.697 1.00 89.06 129 GLY A C 1
ATOM 984 O O . GLY A 1 129 ? 13.729 5.815 2.670 1.00 89.06 129 GLY A O 1
ATOM 985 N N . GLY A 1 130 ? 12.165 5.582 1.070 1.00 91.69 130 GLY A N 1
ATOM 986 C CA . GLY A 1 130 ? 11.773 4.212 1.336 1.00 91.69 130 GLY A CA 1
ATOM 987 C C . GLY A 1 130 ? 10.352 4.025 1.799 1.00 91.69 130 GLY A C 1
ATOM 988 O O . GLY A 1 130 ? 9.696 4.895 2.373 1.00 91.69 130 GLY A O 1
ATOM 989 N N . THR A 1 131 ? 9.906 2.799 1.594 1.00 94.94 131 THR A N 1
ATOM 990 C CA . THR A 1 131 ? 8.658 2.261 2.127 1.00 94.94 131 THR A CA 1
ATOM 991 C C . THR A 1 131 ? 8.644 2.264 3.659 1.00 94.94 131 THR A C 1
ATOM 993 O O . THR A 1 131 ? 7.586 2.304 4.283 1.00 94.94 131 THR A O 1
ATOM 996 N N . SER A 1 132 ? 9.824 2.321 4.288 1.00 94.75 132 SER A N 1
ATOM 997 C CA . SER A 1 132 ? 9.984 2.586 5.725 1.00 94.75 132 SER A CA 1
ATOM 998 C C . SER A 1 132 ? 9.427 3.949 6.156 1.00 94.75 132 SER A C 1
ATOM 1000 O O . SER A 1 132 ? 9.031 4.092 7.309 1.00 94.75 132 SER A O 1
ATOM 1002 N N . ALA A 1 133 ? 9.370 4.939 5.258 1.00 95.19 133 ALA A N 1
ATOM 1003 C CA . ALA A 1 133 ? 8.725 6.227 5.510 1.00 95.19 133 ALA A CA 1
ATOM 1004 C C . ALA A 1 133 ? 7.224 6.200 5.172 1.00 95.19 133 ALA A C 1
ATOM 1006 O O . ALA A 1 133 ? 6.421 6.778 5.903 1.00 95.19 133 ALA A O 1
ATOM 1007 N N . SER A 1 134 ? 6.820 5.483 4.118 1.00 97.31 134 SER A N 1
ATOM 1008 C CA . SER A 1 134 ? 5.411 5.409 3.710 1.00 97.31 134 SER A CA 1
ATOM 1009 C C . SER A 1 134 ? 4.542 4.622 4.701 1.00 97.31 134 SER A C 1
ATOM 1011 O O . SER A 1 134 ? 3.428 5.044 5.023 1.00 97.31 134 SER A O 1
ATOM 1013 N N . ALA A 1 135 ? 5.054 3.519 5.257 1.00 97.44 135 ALA A N 1
ATOM 1014 C CA . ALA A 1 135 ? 4.343 2.696 6.235 1.00 97.44 135 ALA A CA 1
ATOM 1015 C C . ALA A 1 135 ? 3.863 3.476 7.481 1.00 97.44 135 ALA A C 1
ATOM 1017 O O . ALA A 1 135 ? 2.665 3.420 7.779 1.00 97.44 135 ALA A O 1
ATOM 1018 N N . PRO A 1 136 ? 4.714 4.235 8.208 1.00 97.19 136 PRO A N 1
ATOM 1019 C CA . PRO A 1 136 ? 4.262 5.027 9.350 1.00 97.19 136 PRO A CA 1
ATOM 1020 C C . PRO A 1 136 ? 3.344 6.191 8.956 1.00 97.19 136 PRO A C 1
ATOM 1022 O O . PRO A 1 136 ? 2.460 6.526 9.743 1.00 97.19 136 PRO A O 1
ATOM 1025 N N . ILE A 1 137 ? 3.478 6.769 7.754 1.00 97.62 137 ILE A N 1
ATOM 1026 C CA . ILE A 1 137 ? 2.529 7.781 7.253 1.00 97.62 137 ILE A CA 1
ATOM 1027 C C . ILE A 1 137 ? 1.122 7.180 7.171 1.00 97.62 137 ILE A C 1
ATOM 1029 O O . ILE A 1 137 ? 0.177 7.732 7.736 1.00 97.62 137 ILE A O 1
ATOM 1033 N N . PHE A 1 138 ? 0.975 6.020 6.528 1.00 98.50 138 PHE A N 1
ATOM 1034 C CA . PHE A 1 138 ? -0.330 5.370 6.406 1.00 98.50 138 PHE A CA 1
ATOM 1035 C C . PHE A 1 138 ? -0.856 4.886 7.769 1.00 98.50 138 PHE A C 1
ATOM 1037 O O . PHE A 1 138 ? -2.035 5.061 8.085 1.00 98.50 138 PHE A O 1
ATOM 1044 N N . ALA A 1 139 ? 0.018 4.332 8.617 1.00 98.44 139 ALA A N 1
ATOM 1045 C CA . ALA A 1 139 ? -0.345 3.906 9.968 1.00 98.44 139 ALA A CA 1
ATOM 1046 C C . ALA A 1 139 ? -0.872 5.071 10.825 1.00 98.44 139 ALA A C 1
ATOM 1048 O O . ALA A 1 139 ? -1.848 4.895 11.556 1.00 98.44 139 ALA A O 1
ATOM 1049 N N . ALA A 1 140 ? -0.286 6.267 10.703 1.00 98.38 140 ALA A N 1
ATOM 1050 C CA . ALA A 1 140 ? -0.753 7.462 11.402 1.00 98.38 140 ALA A CA 1
ATOM 1051 C C . ALA A 1 140 ? -2.169 7.878 10.966 1.00 98.38 140 ALA A C 1
ATOM 1053 O O . ALA A 1 140 ? -2.974 8.279 11.806 1.00 98.38 140 ALA A O 1
ATOM 1054 N N . LEU A 1 141 ? -2.510 7.724 9.682 1.00 98.50 141 LEU A N 1
ATOM 1055 C CA . LEU A 1 141 ? -3.866 7.986 9.187 1.00 98.50 141 LEU A CA 1
ATOM 1056 C C . LEU A 1 141 ? -4.880 6.979 9.740 1.00 98.50 141 LEU A C 1
ATOM 1058 O O . LEU A 1 141 ? -5.953 7.381 10.185 1.00 98.50 141 LEU A O 1
ATOM 1062 N N . ILE A 1 142 ? -4.532 5.688 9.791 1.00 98.44 142 ILE A N 1
ATOM 1063 C CA . ILE A 1 142 ? -5.373 4.673 10.448 1.00 98.44 142 ILE A CA 1
ATOM 1064 C C . ILE A 1 142 ? -5.540 4.978 11.941 1.00 98.44 142 ILE A C 1
ATOM 1066 O O . ILE A 1 142 ? -6.647 4.866 12.469 1.00 98.44 142 ILE A O 1
ATOM 1070 N N . ASN A 1 143 ? -4.472 5.403 12.626 1.00 98.31 143 ASN A N 1
ATOM 1071 C CA . ASN A 1 143 ? -4.562 5.821 14.023 1.00 98.31 143 ASN A CA 1
ATOM 1072 C C . ASN A 1 143 ? -5.523 7.000 14.190 1.00 98.31 143 ASN A C 1
ATOM 1074 O O . ASN A 1 143 ? -6.387 6.963 15.060 1.00 98.31 143 ASN A O 1
ATOM 1078 N N . ARG A 1 144 ? -5.439 8.005 13.314 1.00 98.62 144 ARG A N 1
ATOM 1079 C CA . ARG A 1 144 ? -6.358 9.141 13.352 1.00 98.62 144 ARG A CA 1
ATOM 1080 C C . ARG A 1 144 ? -7.814 8.711 13.145 1.00 98.62 144 ARG A C 1
ATOM 1082 O O . ARG A 1 144 ? -8.683 9.177 13.868 1.00 98.62 144 ARG A O 1
ATOM 1089 N N . ILE A 1 145 ? -8.087 7.794 12.218 1.00 98.62 145 ILE A N 1
ATOM 1090 C CA . ILE A 1 145 ? -9.434 7.227 12.027 1.00 98.62 145 ILE A CA 1
ATOM 1091 C C . ILE A 1 145 ? -9.913 6.506 13.295 1.00 98.62 145 ILE A C 1
ATOM 1093 O O . ILE A 1 145 ? -11.081 6.621 13.669 1.00 98.62 145 ILE A O 1
ATOM 1097 N N . ASN A 1 146 ? -9.027 5.776 13.979 1.00 98.31 146 ASN A N 1
ATOM 1098 C CA . ASN A 1 146 ? -9.360 5.155 15.259 1.00 98.31 146 ASN A CA 1
ATOM 1099 C C . ASN A 1 146 ? -9.696 6.197 16.331 1.00 98.31 146 ASN A C 1
ATOM 1101 O O . ASN A 1 146 ? -10.659 5.978 17.060 1.00 98.31 146 ASN A O 1
ATOM 1105 N N . ASP A 1 147 ? -8.974 7.318 16.404 1.00 98.44 147 ASP A N 1
ATOM 1106 C CA . ASP A 1 147 ? -9.290 8.407 17.340 1.00 98.44 147 ASP A CA 1
ATOM 1107 C C . ASP A 1 147 ? -10.703 8.958 17.093 1.00 98.44 147 ASP A C 1
ATOM 1109 O O . ASP A 1 147 ? -11.497 9.070 18.029 1.00 98.44 147 ASP A O 1
ATOM 1113 N N . GLU A 1 148 ? -11.055 9.230 15.831 1.00 98.62 148 GLU A N 1
ATOM 1114 C CA . GLU A 1 148 ? -12.393 9.712 15.457 1.00 98.62 148 GLU A CA 1
ATOM 1115 C C . GLU A 1 148 ? -13.478 8.687 15.830 1.00 98.62 148 GLU A C 1
ATOM 1117 O O . GLU A 1 148 ? -14.487 9.037 16.446 1.00 98.62 148 GLU A O 1
ATOM 1122 N N . ARG A 1 149 ? -13.249 7.396 15.551 1.00 98.25 149 ARG A N 1
ATOM 1123 C CA . ARG A 1 149 ? -14.170 6.305 15.920 1.00 98.25 149 ARG A CA 1
ATOM 1124 C C . ARG A 1 149 ? -14.343 6.186 17.435 1.00 98.25 149 ARG A C 1
ATOM 1126 O O . ARG A 1 149 ? -15.472 6.115 17.923 1.00 98.25 149 ARG A O 1
ATOM 1133 N N . LEU A 1 150 ? -13.248 6.190 18.190 1.00 98.06 150 LEU A N 1
ATOM 1134 C CA . LEU A 1 150 ? -13.270 6.076 19.650 1.00 98.06 150 LEU A CA 1
ATOM 1135 C C . LEU A 1 150 ? -13.964 7.280 20.300 1.00 98.06 150 LEU A C 1
ATOM 1137 O O . LEU A 1 150 ? -14.674 7.102 21.290 1.00 98.06 150 LEU A O 1
ATOM 1141 N N . SER A 1 151 ? -13.834 8.479 19.721 1.00 98.44 151 SER A N 1
ATOM 1142 C CA . SER A 1 151 ? -14.485 9.699 20.224 1.00 98.44 151 SER A CA 1
ATOM 1143 C C . SER A 1 151 ? -16.018 9.617 20.241 1.00 98.44 151 SER A C 1
ATOM 1145 O O . SER A 1 151 ? -16.664 10.263 21.065 1.00 98.44 151 SER A O 1
ATOM 1147 N N . VAL A 1 152 ? -16.599 8.772 19.382 1.00 98.19 152 VAL A N 1
ATOM 1148 C CA . VAL A 1 152 ? -18.047 8.511 19.299 1.00 98.19 152 VAL A CA 1
ATOM 1149 C C . VAL A 1 152 ? -18.434 7.129 19.842 1.00 98.19 152 VAL A C 1
ATOM 1151 O O . VAL A 1 152 ? -19.521 6.627 19.559 1.00 98.19 152 VAL A O 1
ATOM 1154 N N . GLY A 1 153 ? -17.553 6.494 20.621 1.00 97.56 153 GLY A N 1
ATOM 1155 C CA . GLY A 1 153 ? -17.823 5.218 21.288 1.00 97.56 153 GLY A CA 1
ATOM 1156 C C . GLY A 1 153 ? -17.748 3.976 20.392 1.00 97.56 153 GLY A C 1
ATOM 1157 O O . GLY A 1 153 ? -18.217 2.913 20.800 1.00 97.56 153 GLY A O 1
ATOM 1158 N N . LYS A 1 154 ? -17.171 4.072 19.186 1.00 97.06 154 LYS A N 1
ATOM 1159 C CA . LYS A 1 154 ? -16.930 2.918 18.299 1.00 97.06 154 LYS A CA 1
ATOM 1160 C C . LYS A 1 154 ? -15.615 2.211 18.637 1.00 97.06 154 LYS A C 1
ATOM 1162 O O . LYS A 1 154 ? -14.744 2.758 19.303 1.00 97.06 154 LYS A O 1
ATOM 1167 N N . SER A 1 155 ? -15.457 0.980 18.149 1.00 96.38 155 SER A N 1
ATOM 1168 C CA . SER A 1 155 ? -14.208 0.206 18.273 1.00 96.38 155 SER A CA 1
ATOM 1169 C C . SER A 1 155 ? -13.179 0.577 17.197 1.00 96.38 155 SER A C 1
ATOM 1171 O O . SER A 1 155 ? -13.538 1.129 16.157 1.00 96.38 155 SER A O 1
ATOM 1173 N N . THR A 1 156 ? -11.909 0.217 17.397 1.00 97.25 156 THR A N 1
ATOM 1174 C CA . THR A 1 156 ? -10.854 0.370 16.378 1.00 97.25 156 THR A CA 1
ATOM 1175 C C . THR A 1 156 ? -11.127 -0.467 15.120 1.00 97.25 156 THR A C 1
ATOM 1177 O O . THR A 1 156 ? -11.854 -1.460 15.167 1.00 97.25 156 THR A O 1
ATOM 1180 N N . VAL A 1 157 ? -10.539 -0.075 13.985 1.00 97.25 157 VAL A N 1
ATOM 1181 C CA . VAL A 1 157 ? -10.821 -0.667 12.659 1.00 97.25 157 VAL A CA 1
ATOM 1182 C C . VAL A 1 157 ? -10.245 -2.074 12.447 1.00 97.25 157 VAL A C 1
ATOM 1184 O O . VAL A 1 157 ? -10.780 -2.842 11.654 1.00 97.25 157 VAL A O 1
ATOM 1187 N N . GLY A 1 158 ? -9.178 -2.454 13.155 1.00 97.12 158 GLY A N 1
ATOM 1188 C CA . GLY A 1 158 ? -8.600 -3.799 13.084 1.00 97.12 158 GLY A CA 1
ATOM 1189 C C . GLY A 1 158 ? -8.062 -4.203 11.710 1.00 97.12 158 GLY A C 1
ATOM 1190 O O . GLY A 1 158 ? -7.201 -3.523 11.156 1.00 97.12 158 GLY A O 1
ATOM 1191 N N . PHE A 1 159 ? -8.494 -5.354 11.193 1.00 97.56 159 PHE A N 1
ATOM 1192 C CA . PHE A 1 159 ? -8.038 -5.853 9.895 1.00 97.56 159 PHE A CA 1
ATOM 1193 C C . PHE A 1 159 ? -8.758 -5.118 8.760 1.00 97.56 159 PHE A C 1
ATOM 1195 O O . PHE A 1 159 ? -9.917 -5.399 8.464 1.00 97.56 159 PHE A O 1
ATOM 1202 N N . VAL A 1 160 ? -8.063 -4.161 8.143 1.00 98.00 160 VAL A N 1
ATOM 1203 C CA . VAL A 1 160 ? -8.678 -3.207 7.210 1.00 98.00 160 VAL A CA 1
ATOM 1204 C C . VAL A 1 160 ? -8.726 -3.677 5.761 1.00 98.00 160 VAL A C 1
ATOM 1206 O O . VAL A 1 160 ? -9.566 -3.171 5.025 1.00 98.00 160 VAL A O 1
ATOM 1209 N N . ASN A 1 161 ? -7.879 -4.628 5.339 1.00 98.31 161 ASN A N 1
ATOM 1210 C CA . ASN A 1 161 ? -7.718 -4.959 3.917 1.00 98.31 161 ASN A CA 1
ATOM 1211 C C . ASN A 1 161 ? -9.065 -5.215 3.212 1.00 98.31 161 ASN A C 1
ATOM 1213 O O . ASN A 1 161 ? -9.305 -4.552 2.208 1.00 98.31 161 ASN A O 1
ATOM 1217 N N . PRO A 1 162 ? -9.999 -6.046 3.727 1.00 98.44 162 PRO A N 1
ATOM 1218 C CA . PRO A 1 162 ? -11.278 -6.270 3.053 1.00 98.44 162 PRO A CA 1
ATOM 1219 C C . PRO A 1 162 ? -12.059 -4.982 2.774 1.00 98.44 162 PRO A C 1
ATOM 1221 O O . PRO A 1 162 ? -12.500 -4.771 1.649 1.00 98.44 162 PRO A O 1
ATOM 1224 N N . VAL A 1 163 ? -12.132 -4.076 3.755 1.00 98.50 163 VAL A N 1
ATOM 1225 C CA . VAL A 1 163 ? -12.814 -2.780 3.608 1.00 98.50 163 VAL A CA 1
ATOM 1226 C C . VAL A 1 163 ? -12.148 -1.928 2.531 1.00 98.50 163 VAL A C 1
ATOM 1228 O O . VAL A 1 163 ? -12.847 -1.293 1.743 1.00 98.50 163 VAL A O 1
ATOM 1231 N N . LEU A 1 164 ? -10.813 -1.911 2.479 1.00 98.69 164 LEU A N 1
ATOM 1232 C CA . LEU A 1 164 ? -10.076 -1.119 1.491 1.00 98.69 164 LEU A CA 1
ATOM 1233 C C . LEU A 1 164 ? -10.342 -1.619 0.064 1.00 98.69 164 LEU A C 1
ATOM 1235 O O . LEU A 1 164 ? -10.667 -0.816 -0.806 1.00 98.69 164 LEU A O 1
ATOM 1239 N N . TYR A 1 165 ? -10.273 -2.934 -0.170 1.00 98.75 165 TYR A N 1
ATOM 1240 C CA . TYR A 1 165 ? -10.518 -3.517 -1.497 1.00 98.75 165 TYR A CA 1
ATOM 1241 C C . TYR A 1 165 ? -11.990 -3.440 -1.935 1.00 98.75 165 TYR A C 1
ATOM 1243 O O . TYR A 1 165 ? -12.271 -3.404 -3.132 1.00 98.75 165 TYR A O 1
ATOM 1251 N N . GLU A 1 166 ? -12.935 -3.383 -0.994 1.00 98.56 166 GLU A N 1
ATOM 1252 C CA . GLU A 1 166 ? -14.348 -3.106 -1.285 1.00 98.56 166 GLU A CA 1
ATOM 1253 C C . GLU A 1 166 ? -14.607 -1.631 -1.634 1.00 98.56 166 GLU A C 1
ATOM 1255 O O . GLU A 1 166 ? -15.616 -1.324 -2.268 1.00 98.56 166 GLU A O 1
ATOM 1260 N N . ASN A 1 167 ? -13.701 -0.722 -1.252 1.00 98.56 167 ASN A N 1
ATOM 1261 C CA . ASN A 1 167 ? -13.871 0.724 -1.391 1.00 98.56 167 ASN A CA 1
ATOM 1262 C C . ASN A 1 167 ? -12.671 1.410 -2.077 1.00 98.56 167 ASN A C 1
ATOM 1264 O O . ASN A 1 167 ? -12.136 2.372 -1.526 1.00 98.56 167 ASN A O 1
ATOM 1268 N N . PRO A 1 168 ? -12.247 0.995 -3.286 1.00 98.06 168 PRO A N 1
ATOM 1269 C CA . PRO A 1 168 ? -11.076 1.574 -3.959 1.00 98.06 168 PRO A CA 1
ATOM 1270 C C . PRO A 1 168 ? -11.196 3.090 -4.215 1.00 98.06 168 PRO A C 1
ATOM 1272 O O . PRO A 1 168 ? -10.199 3.799 -4.268 1.00 98.06 168 PRO A O 1
ATOM 1275 N N . GLN A 1 169 ? -12.414 3.633 -4.298 1.00 98.19 169 GLN A N 1
ATOM 1276 C CA . GLN A 1 169 ? -12.673 5.059 -4.527 1.00 98.19 169 GLN A CA 1
ATOM 1277 C C . GLN A 1 169 ? -12.184 6.001 -3.407 1.00 98.19 169 GLN A C 1
ATOM 1279 O O . GLN A 1 169 ? -12.228 7.228 -3.580 1.00 98.19 169 GLN A O 1
ATOM 1284 N N . ILE A 1 170 ? -11.777 5.456 -2.251 1.00 98.38 170 ILE A N 1
ATOM 1285 C CA . ILE A 1 170 ? -11.219 6.212 -1.114 1.00 98.38 170 ILE A CA 1
ATOM 1286 C C . ILE A 1 170 ? -9.725 6.516 -1.268 1.00 98.38 170 ILE A C 1
ATOM 1288 O O . ILE A 1 170 ? -9.126 7.103 -0.367 1.00 98.38 170 ILE A O 1
ATOM 1292 N N . PHE A 1 171 ? -9.130 6.129 -2.391 1.00 98.69 171 PHE A N 1
ATOM 1293 C CA . PHE A 1 171 ? -7.739 6.395 -2.724 1.00 98.69 171 PHE A CA 1
ATOM 1294 C C . PHE A 1 171 ? -7.631 7.372 -3.895 1.00 98.69 171 PHE A C 1
ATOM 1296 O O . PHE A 1 171 ? -8.589 7.591 -4.643 1.00 98.69 171 PHE A O 1
ATOM 1303 N N . ASN A 1 172 ? -6.464 7.996 -4.020 1.00 98.31 172 ASN A N 1
ATOM 1304 C CA . ASN A 1 172 ? -6.041 8.657 -5.244 1.00 98.31 172 ASN A CA 1
ATOM 1305 C C . ASN A 1 172 ? -5.255 7.627 -6.062 1.00 98.31 172 ASN A C 1
ATOM 1307 O O . ASN A 1 172 ? -4.335 6.997 -5.539 1.00 98.31 172 ASN A O 1
ATOM 1311 N N . GLU A 1 173 ? -5.637 7.442 -7.321 1.00 96.38 173 GLU A N 1
ATOM 1312 C CA . GLU A 1 173 ? -4.983 6.475 -8.200 1.00 96.38 173 GLU A CA 1
ATOM 1313 C C . GLU A 1 173 ? -3.584 6.944 -8.600 1.00 96.38 173 GLU A C 1
ATOM 1315 O O . GLU A 1 173 ? -3.352 8.134 -8.828 1.00 96.38 173 GLU A O 1
ATOM 1320 N N . VAL A 1 174 ? -2.668 5.987 -8.732 1.00 98.25 174 VAL A N 1
ATOM 1321 C CA . VAL A 1 174 ? -1.309 6.220 -9.214 1.00 98.25 174 VAL A CA 1
ATOM 1322 C C . VAL A 1 174 ? -1.087 5.324 -10.420 1.00 98.25 174 VAL A C 1
ATOM 1324 O O . VAL A 1 174 ? -0.959 4.120 -10.288 1.00 98.25 174 VAL A O 1
ATOM 1327 N N . THR A 1 175 ? -1.045 5.915 -11.612 1.00 97.50 175 THR A N 1
ATOM 1328 C CA . THR A 1 175 ? -1.082 5.167 -12.885 1.00 97.50 175 THR A CA 1
ATOM 1329 C C . THR A 1 175 ? 0.235 5.216 -13.657 1.00 97.50 175 THR A C 1
ATOM 1331 O O . THR A 1 175 ? 0.299 4.852 -14.828 1.00 97.50 175 THR A O 1
ATOM 1334 N N . LYS A 1 176 ? 1.302 5.715 -13.024 1.00 97.38 176 LYS A N 1
ATOM 1335 C CA . LYS A 1 176 ? 2.638 5.833 -13.618 1.00 97.38 176 LYS A CA 1
ATOM 1336 C C . LYS A 1 176 ? 3.701 5.343 -12.649 1.00 97.38 176 LYS A C 1
ATOM 1338 O O . LYS A 1 176 ? 3.607 5.575 -11.447 1.00 97.38 176 LYS A O 1
ATOM 1343 N N . GLY A 1 177 ? 4.743 4.729 -13.195 1.00 94.12 177 GLY A N 1
ATOM 1344 C CA . GLY A 1 177 ? 5.849 4.143 -12.440 1.00 94.12 177 GLY A CA 1
ATOM 1345 C C . GLY A 1 177 ? 6.002 2.654 -12.739 1.00 94.12 177 GLY A C 1
ATOM 1346 O O . GLY A 1 177 ? 5.107 2.029 -13.303 1.00 94.12 177 GLY A O 1
ATOM 1347 N N . ASN A 1 178 ? 7.158 2.097 -12.388 1.00 91.75 178 ASN A N 1
ATOM 1348 C CA . ASN A 1 178 ? 7.449 0.675 -12.546 1.00 91.75 178 ASN A CA 1
ATOM 1349 C C . ASN A 1 178 ? 8.353 0.170 -11.411 1.00 91.75 178 ASN A C 1
ATOM 1351 O O . ASN A 1 178 ? 9.050 0.960 -10.772 1.00 91.75 178 ASN A O 1
ATOM 1355 N N . THR A 1 179 ? 8.375 -1.143 -11.183 1.00 86.38 179 THR A N 1
ATOM 1356 C CA . THR A 1 179 ? 9.202 -1.792 -10.142 1.00 86.38 179 THR A CA 1
ATOM 1357 C C . THR A 1 179 ? 10.601 -2.182 -10.620 1.00 86.38 179 THR A C 1
ATOM 1359 O O . THR A 1 179 ? 11.322 -2.860 -9.887 1.00 86.38 179 THR A O 1
ATOM 1362 N N . SER A 1 180 ? 10.987 -1.814 -11.845 1.00 82.06 180 SER A N 1
ATOM 1363 C CA . SER A 1 180 ? 12.221 -2.299 -12.460 1.00 82.06 180 SER A CA 1
ATOM 1364 C C . SER A 1 180 ? 13.453 -1.728 -11.767 1.00 82.06 180 SER A C 1
ATOM 1366 O O . SER A 1 180 ? 13.674 -0.515 -11.753 1.00 82.06 180 SER A O 1
ATOM 1368 N N . ILE A 1 181 ? 14.269 -2.632 -11.233 1.00 79.25 181 ILE A N 1
ATOM 1369 C CA . ILE A 1 181 ? 15.647 -2.388 -10.798 1.00 79.25 181 ILE A CA 1
ATOM 1370 C C . ILE A 1 181 ? 16.520 -3.503 -11.384 1.00 79.25 181 ILE A C 1
ATOM 1372 O O . ILE A 1 181 ? 16.105 -4.664 -11.355 1.00 79.25 181 ILE A O 1
ATOM 1376 N N . CYS A 1 182 ? 17.709 -3.170 -11.900 1.00 71.06 182 CYS A N 1
ATOM 1377 C CA . CYS A 1 182 ? 18.717 -4.131 -12.385 1.00 71.06 182 CYS A CA 1
ATOM 1378 C C . CYS A 1 182 ? 18.150 -5.244 -13.302 1.00 71.06 182 CYS A C 1
ATOM 1380 O O . CYS A 1 182 ? 18.365 -6.424 -13.039 1.00 71.06 182 CYS A O 1
ATOM 1382 N N . ASP A 1 183 ? 17.383 -4.884 -14.340 1.00 68.25 183 ASP A N 1
ATOM 1383 C CA . ASP A 1 183 ? 16.770 -5.815 -15.315 1.00 68.25 183 ASP A CA 1
ATOM 1384 C C . ASP A 1 183 ? 15.780 -6.856 -14.727 1.00 68.25 183 ASP A C 1
ATOM 1386 O O . ASP A 1 183 ? 15.439 -7.870 -15.355 1.00 68.25 183 ASP A O 1
ATOM 1390 N N . SER A 1 184 ? 15.269 -6.613 -13.515 1.00 68.62 184 SER A N 1
ATOM 1391 C CA . SER A 1 184 ? 14.221 -7.440 -12.901 1.00 68.62 184 SER A CA 1
ATOM 1392 C C . SER A 1 184 ? 12.859 -7.309 -13.608 1.00 68.62 184 SER A C 1
ATOM 1394 O O . SER A 1 184 ? 12.697 -6.584 -14.590 1.00 68.62 184 SER A O 1
ATOM 1396 N N . VAL A 1 185 ? 11.866 -8.085 -13.158 1.00 67.81 185 VAL A N 1
ATOM 1397 C CA . VAL A 1 185 ? 10.497 -8.042 -13.701 1.00 67.81 185 VAL A CA 1
ATOM 1398 C C . VAL A 1 185 ? 9.888 -6.662 -13.490 1.00 67.81 185 VAL A C 1
ATOM 1400 O O . VAL A 1 185 ? 9.470 -6.330 -12.391 1.00 67.81 185 VAL A O 1
ATOM 1403 N N . ALA A 1 186 ? 9.749 -5.876 -14.546 1.00 78.06 186 ALA A N 1
ATOM 1404 C CA . ALA A 1 186 ? 9.004 -4.634 -14.448 1.00 78.06 186 ALA A CA 1
ATOM 1405 C C . ALA A 1 186 ? 7.502 -4.943 -14.371 1.00 78.06 186 ALA A C 1
ATOM 1407 O O . ALA A 1 186 ? 6.904 -5.354 -15.363 1.00 78.06 186 ALA A O 1
ATOM 1408 N N . PHE A 1 187 ? 6.891 -4.748 -13.205 1.00 90.94 187 PHE A N 1
ATOM 1409 C CA . PHE A 1 187 ? 5.470 -4.437 -13.172 1.00 90.94 187 PHE A CA 1
ATOM 1410 C C . PHE A 1 187 ? 5.288 -2.945 -13.429 1.00 90.94 187 PHE A C 1
ATOM 1412 O O . PHE A 1 187 ? 6.165 -2.148 -13.083 1.00 90.94 187 PHE A O 1
ATOM 1419 N N . GLU A 1 188 ? 4.148 -2.580 -14.003 1.00 94.06 188 GLU A N 1
ATOM 1420 C CA . GLU A 1 188 ? 3.769 -1.193 -14.271 1.00 94.06 188 GLU A CA 1
ATOM 1421 C C . GLU A 1 188 ? 2.570 -0.785 -13.415 1.00 94.06 188 GLU A C 1
ATOM 1423 O O . GLU A 1 188 ? 1.697 -1.610 -13.120 1.00 94.06 188 GLU A O 1
ATOM 1428 N N . ALA A 1 189 ? 2.568 0.481 -12.992 1.00 96.38 189 ALA A N 1
ATOM 1429 C CA . ALA A 1 189 ? 1.430 1.102 -12.331 1.00 96.38 189 ALA A CA 1
ATOM 1430 C C . ALA A 1 189 ? 0.292 1.279 -13.343 1.00 96.38 189 ALA A C 1
ATOM 1432 O O . ALA A 1 189 ? 0.544 1.533 -14.522 1.00 96.38 189 ALA A O 1
ATOM 1433 N N . ALA A 1 190 ? -0.952 1.148 -12.894 1.00 96.69 190 ALA A N 1
ATOM 1434 C CA . ALA A 1 190 ? -2.105 1.100 -13.788 1.00 96.69 190 ALA A CA 1
ATOM 1435 C C . ALA A 1 190 ? -3.373 1.623 -13.105 1.00 96.69 190 ALA A C 1
ATOM 1437 O O . ALA A 1 190 ? -3.383 1.898 -11.912 1.00 96.69 190 ALA A O 1
ATOM 1438 N N . GLU A 1 191 ? -4.460 1.768 -13.866 1.00 97.31 191 GLU A N 1
ATOM 1439 C CA . GLU A 1 191 ? -5.774 2.077 -13.288 1.00 97.31 191 GLU A CA 1
ATOM 1440 C C . GLU A 1 191 ? -6.254 0.946 -12.359 1.00 97.31 191 GLU A C 1
ATOM 1442 O O . GLU A 1 191 ? -6.166 -0.245 -12.692 1.00 97.31 191 GLU A O 1
ATOM 1447 N N . GLY A 1 192 ? -6.824 1.314 -11.209 1.00 97.94 192 GLY A N 1
ATOM 1448 C CA . GLY A 1 192 ? -7.195 0.375 -10.153 1.00 97.94 192 GLY A CA 1
ATOM 1449 C C . GLY A 1 192 ? -6.009 -0.117 -9.316 1.00 97.94 192 GLY A C 1
ATOM 1450 O O . GLY A 1 192 ? -5.104 0.640 -8.995 1.00 97.94 192 GLY A O 1
ATOM 1451 N N . TRP A 1 193 ? -6.063 -1.385 -8.888 1.00 98.56 193 TRP A N 1
ATOM 1452 C CA . TRP A 1 193 ? -4.976 -1.983 -8.110 1.00 98.56 193 TRP A CA 1
ATOM 1453 C C . TRP A 1 193 ? -3.807 -2.375 -9.013 1.00 98.56 193 TRP A C 1
ATOM 1455 O O . TRP A 1 193 ? -4.020 -3.055 -10.021 1.00 98.56 193 TRP A O 1
ATOM 1465 N N . ASP A 1 194 ? -2.587 -2.053 -8.592 1.00 97.69 194 ASP A N 1
ATOM 1466 C CA . ASP A 1 194 ? -1.352 -2.497 -9.235 1.00 97.69 194 ASP A CA 1
ATOM 1467 C C . ASP A 1 194 ? -0.318 -3.025 -8.211 1.00 97.69 194 ASP A C 1
ATOM 1469 O O . ASP A 1 194 ? -0.363 -2.678 -7.026 1.00 97.69 194 ASP A O 1
ATOM 1473 N N . PRO A 1 195 ? 0.642 -3.870 -8.630 1.00 94.88 195 PRO A N 1
ATOM 1474 C CA . PRO A 1 195 ? 1.669 -4.443 -7.759 1.00 94.88 195 PRO A CA 1
ATOM 1475 C C . PRO A 1 195 ? 2.846 -3.475 -7.519 1.00 94.88 195 PRO A C 1
ATOM 1477 O O . PRO A 1 195 ? 3.995 -3.908 -7.457 1.00 94.88 195 PRO A O 1
ATOM 1480 N N . ILE A 1 196 ? 2.589 -2.170 -7.408 1.00 93.94 196 ILE A N 1
ATOM 1481 C CA . ILE A 1 196 ? 3.580 -1.129 -7.078 1.00 93.94 196 ILE A CA 1
ATOM 1482 C C . ILE A 1 196 ? 3.046 -0.213 -5.984 1.00 93.94 196 ILE A C 1
ATOM 1484 O O . ILE A 1 196 ? 3.743 0.067 -5.004 1.00 93.94 196 ILE A O 1
ATOM 1488 N N . THR A 1 197 ? 1.814 0.255 -6.171 1.00 97.81 197 THR A N 1
ATOM 1489 C CA . THR A 1 197 ? 1.130 1.234 -5.329 1.00 97.81 197 THR A CA 1
ATOM 1490 C C . THR A 1 197 ? -0.175 0.713 -4.732 1.00 97.81 197 THR A C 1
ATOM 1492 O O . THR A 1 197 ? -0.788 1.375 -3.891 1.00 97.81 197 THR A O 1
ATOM 1495 N N . GLY A 1 198 ? -0.563 -0.516 -5.077 1.00 98.25 198 GLY A N 1
ATOM 1496 C CA . GLY A 1 198 ? -1.754 -1.153 -4.549 1.00 98.25 198 GLY A CA 1
ATOM 1497 C C . GLY A 1 198 ? -2.993 -0.410 -5.020 1.00 98.25 198 GLY A C 1
ATOM 1498 O O . GLY A 1 198 ? -3.111 -0.091 -6.192 1.00 98.25 198 GLY A O 1
ATOM 1499 N N . LEU A 1 199 ? -3.912 -0.110 -4.105 1.00 98.75 199 LEU A N 1
ATOM 1500 C CA . LEU A 1 199 ? -5.111 0.687 -4.385 1.00 98.75 199 LEU A CA 1
ATOM 1501 C C . LEU A 1 199 ? -4.818 2.191 -4.573 1.00 98.75 199 LEU A C 1
ATOM 1503 O O . LEU A 1 199 ? -5.750 2.949 -4.831 1.00 98.75 199 LEU A O 1
ATOM 1507 N N . GLY A 1 200 ? -3.564 2.630 -4.417 1.00 98.62 200 GLY A N 1
ATOM 1508 C CA . GLY A 1 200 ? -3.143 4.027 -4.535 1.00 98.62 200 GLY A CA 1
ATOM 1509 C C . GLY A 1 200 ? -2.855 4.703 -3.190 1.00 98.62 200 GLY A C 1
ATOM 1510 O O . GLY A 1 200 ? -2.600 4.043 -2.175 1.00 98.62 200 GLY A O 1
ATOM 1511 N N . THR A 1 201 ? -2.868 6.040 -3.181 1.00 98.69 201 THR A N 1
ATOM 1512 C CA . THR A 1 201 ? -2.520 6.861 -2.006 1.00 98.69 201 THR A CA 1
ATOM 1513 C C . THR A 1 201 ? -3.749 7.334 -1.232 1.00 98.69 201 THR A C 1
ATOM 1515 O O . THR A 1 201 ? -4.828 7.494 -1.805 1.00 98.69 201 THR A O 1
ATOM 1518 N N . PRO A 1 202 ? -3.660 7.521 0.097 1.00 98.00 202 PRO A N 1
ATOM 1519 C CA . PRO A 1 202 ? -4.836 7.744 0.932 1.00 98.00 202 PRO A CA 1
ATOM 1520 C C . PRO A 1 202 ? -5.540 9.073 0.625 1.00 98.00 202 PRO A C 1
ATOM 1522 O O . PRO A 1 202 ? -4.937 10.145 0.695 1.00 98.00 202 PRO A O 1
ATOM 1525 N N . ASN A 1 203 ? -6.857 9.027 0.403 1.00 98.50 203 ASN A N 1
ATOM 1526 C CA . ASN A 1 203 ? -7.718 10.206 0.460 1.00 98.50 203 ASN A CA 1
ATOM 1527 C C . ASN A 1 203 ? -8.414 10.246 1.827 1.00 98.50 203 ASN A C 1
ATOM 1529 O O . ASN A 1 203 ? -9.487 9.672 2.019 1.00 98.50 203 ASN A O 1
ATOM 1533 N N . TYR A 1 204 ? -7.771 10.900 2.801 1.00 98.44 204 TYR A N 1
ATOM 1534 C CA . TYR A 1 204 ? -8.182 10.831 4.207 1.00 98.44 204 TYR A CA 1
ATOM 1535 C C . TYR A 1 204 ? -9.669 11.156 4.459 1.00 98.44 204 TYR A C 1
ATOM 1537 O O . TYR A 1 204 ? -10.308 10.357 5.142 1.00 98.44 204 TYR A O 1
ATOM 1545 N N . PRO A 1 205 ? -10.265 12.238 3.909 1.00 98.62 205 PRO A N 1
ATOM 1546 C CA . PRO A 1 205 ? -11.692 12.508 4.104 1.00 98.62 205 PRO A CA 1
ATOM 1547 C C . PRO A 1 205 ? -12.591 11.345 3.666 1.00 98.62 205 PRO A C 1
ATOM 1549 O O . PRO A 1 205 ? -13.439 10.901 4.433 1.00 98.62 205 PRO A O 1
ATOM 1552 N N . LYS A 1 206 ? -12.347 10.777 2.477 1.00 98.75 206 LYS A N 1
ATOM 1553 C CA . LYS A 1 206 ? -13.131 9.641 1.970 1.00 98.75 206 LYS A CA 1
ATOM 1554 C C . LYS A 1 206 ? -12.927 8.375 2.800 1.00 98.75 206 LYS A C 1
ATOM 1556 O O . LYS A 1 206 ? -13.877 7.632 3.037 1.00 98.75 206 LYS A O 1
ATOM 1561 N N . MET A 1 207 ? -11.689 8.115 3.228 1.00 98.69 207 MET A N 1
ATOM 1562 C CA . MET A 1 207 ? -11.391 6.990 4.114 1.00 98.69 207 MET A CA 1
ATOM 1563 C C . MET A 1 207 ? -12.143 7.135 5.436 1.00 98.69 207 MET A C 1
ATOM 1565 O O . MET A 1 207 ? -12.786 6.185 5.879 1.00 98.69 207 MET A O 1
ATOM 1569 N N . LEU A 1 208 ? -12.086 8.319 6.049 1.00 98.75 208 LEU A N 1
ATOM 1570 C CA . LEU A 1 208 ? -12.769 8.604 7.304 1.00 98.75 208 LEU A CA 1
ATOM 1571 C C . LEU A 1 208 ? -14.275 8.362 7.175 1.00 98.75 208 LEU A C 1
ATOM 1573 O O . LEU A 1 208 ? -14.830 7.648 8.006 1.00 98.75 208 LEU A O 1
ATOM 1577 N N . ASP A 1 209 ? -14.914 8.870 6.120 1.00 98.62 209 ASP A N 1
ATOM 1578 C CA . ASP A 1 209 ? -16.349 8.674 5.880 1.00 98.62 209 ASP A CA 1
ATOM 1579 C C . ASP A 1 209 ? -16.728 7.184 5.840 1.00 98.62 209 ASP A C 1
ATOM 1581 O O . ASP A 1 209 ? -17.646 6.746 6.542 1.00 98.62 209 ASP A O 1
ATOM 1585 N N . VAL A 1 210 ? -15.980 6.373 5.079 1.00 98.62 210 VAL A N 1
ATOM 1586 C CA . VAL A 1 210 ? -16.211 4.922 4.995 1.00 98.62 210 VAL A CA 1
ATOM 1587 C C . VAL A 1 210 ? -16.008 4.260 6.353 1.00 98.62 210 VAL A C 1
ATOM 1589 O O . VAL A 1 210 ? -16.900 3.558 6.834 1.00 98.62 210 VAL A O 1
ATOM 1592 N N . PHE A 1 211 ? -14.876 4.499 7.016 1.00 98.38 211 PHE A N 1
ATOM 1593 C CA . PHE A 1 211 ? -14.582 3.843 8.286 1.00 98.38 211 PHE A CA 1
ATOM 1594 C C . PHE A 1 211 ? -15.503 4.295 9.417 1.00 98.38 211 PHE A C 1
ATOM 1596 O O . PHE A 1 211 ? -15.769 3.492 10.303 1.00 98.38 211 PHE A O 1
ATOM 1603 N N . MET A 1 212 ? -16.041 5.514 9.410 1.00 98.38 212 MET A N 1
ATOM 1604 C CA . MET A 1 212 ? -17.029 5.954 10.404 1.00 98.38 212 MET A CA 1
ATOM 1605 C C . MET A 1 212 ? -18.400 5.296 10.205 1.00 98.38 212 MET A C 1
ATOM 1607 O O . MET A 1 212 ? -19.130 5.104 11.182 1.00 98.38 212 MET A O 1
ATOM 1611 N N . SER A 1 213 ? -18.730 4.901 8.971 1.00 97.75 213 SER A N 1
ATOM 1612 C CA . SER A 1 213 ? -19.980 4.197 8.650 1.00 97.75 213 SER A CA 1
ATOM 1613 C C . SER A 1 213 ? -20.003 2.736 9.116 1.00 97.75 213 SER A C 1
ATOM 1615 O O . SER A 1 213 ? -21.077 2.186 9.365 1.00 97.75 213 SER A O 1
ATOM 1617 N N . LEU A 1 214 ? -18.830 2.115 9.287 1.00 95.94 214 LEU A N 1
ATOM 1618 C CA . LEU A 1 214 ? -18.722 0.750 9.801 1.00 95.94 214 LEU A CA 1
ATOM 1619 C C . LEU A 1 214 ? -19.199 0.672 11.259 1.00 95.94 214 LEU A C 1
ATOM 1621 O O . LEU A 1 214 ? -18.990 1.647 11.994 1.00 95.94 214 LEU A O 1
ATOM 1625 N N . PRO A 1 215 ? -19.767 -0.470 11.698 1.00 90.19 215 PRO A N 1
ATOM 1626 C CA . PRO A 1 215 ? -20.206 -0.693 13.077 1.00 90.19 215 PRO A CA 1
ATOM 1627 C C . PRO A 1 215 ? -19.225 -0.168 14.134 1.00 90.19 215 PRO A C 1
ATOM 1629 O O . PRO A 1 215 ? -17.999 -0.405 14.015 1.00 90.19 215 PRO A O 1
#

InterPro domains:
  IPR000209 Peptidase S8/S53 domain [PF00082] (6-145)
  IPR030400 Sedolisin domain [PS51695] (1-214)
  IPR030400 Sedolisin domain [cd04056] (1-208)
  IPR036852 Peptidase S8/S53 domain superfamily [G3DSA:3.40.50.200] (1-214)
  IPR036852 Peptidase S8/S53 domain superfamily [SSF52743] (2-213)
  IPR050819 Tripeptidyl-peptidase I and related peptidases [PTHR14218] (1-214)

Secondary structure (DSSP, 8-state):
-----EEE--SBTTS-TTTT-TTTS-TT-----TTTT-TTSEEEEEEEE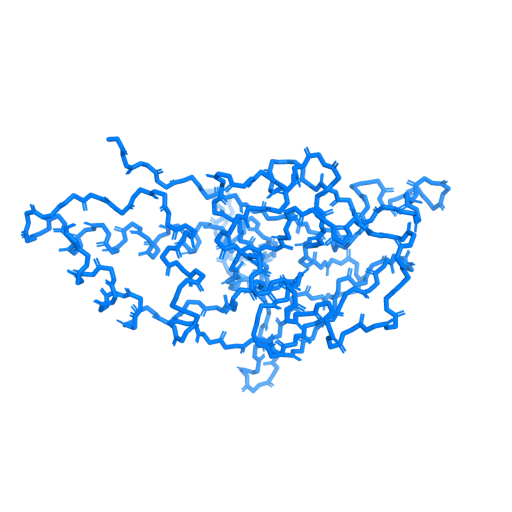PTTS-EEE-B-SS-B---EEEEEEEPPHHHHHHHHHHHHH-TTS-TTSS-TTEEEE-SEEEE-SSEEEE-TT-SSEEEE-SHHHHHHHHHHHHHHHHHHHHHTTPPP--S-HHHHHH-GGGEE-----B--STT----B--SS-BTTTBT-EE-HHHHHHHHHH--

Radius of gyration: 16.97 Å; chains: 1; bounding box: 45×38×43 Å

Organism: NCBI:txid398673

pLDDT: mean 89.58, std 13.59, range [46.53, 98.81]